Protein AF-A0A2V8MEW4-F1 (afdb_monomer)

Secondary structure (DSSP, 8-state):
-HHHHH-GGG-EEEE--SS-TT-SEEEE--S-EEEEEEEEEGGGSSS------EEEEEEEEEEEE-TTS-EEEEEEEEEEEEE-SS--EEEEEEEEE--TTS---EEEE-S-BTTB-EEPPTTSEEEEEEEEEEETTSTTHHHHHHHHH-GGGEEEEEEESS-TT-SEEEE----EEEEEEEEEGGGSSSPP-S---EEEEEEEEEEEE-TT--EEEEEEEEEEEEE-SS-EEEEEEEEESS--TT----EEEE-S-BTTB-EEESSSEEEEEEEEEEETT-HHHHHHHHHHHH-GGG-EEEEEESS-TT-SB-

Structure (mmCIF, N/CA/C/O backbone):
data_AF-A0A2V8MEW4-F1
#
_entry.id   AF-A0A2V8MEW4-F1
#
loop_
_atom_site.group_PDB
_atom_site.id
_atom_site.type_symbol
_atom_site.label_atom_id
_atom_site.label_alt_id
_atom_site.label_comp_id
_atom_site.label_asym_id
_atom_site.label_entity_id
_atom_site.label_seq_id
_atom_site.pdbx_PDB_ins_code
_atom_site.Cartn_x
_atom_site.Cartn_y
_atom_site.Cartn_z
_atom_site.occupancy
_atom_site.B_iso_or_equiv
_atom_site.auth_seq_id
_atom_site.auth_comp_id
_atom_site.auth_asym_id
_atom_site.auth_atom_id
_atom_site.pdbx_PDB_model_num
ATOM 1 N N . LEU A 1 1 ? -17.010 19.645 3.519 1.00 52.31 1 LEU A N 1
ATOM 2 C CA . LEU A 1 1 ? -15.866 18.703 3.449 1.00 52.31 1 LEU A CA 1
ATOM 3 C C . LEU A 1 1 ? -16.249 17.260 3.791 1.00 52.31 1 LEU A C 1
ATOM 5 O O . LEU A 1 1 ? -15.752 16.390 3.099 1.00 52.31 1 LEU A O 1
ATOM 9 N N . ASN A 1 2 ? -17.160 16.975 4.739 1.00 49.56 2 ASN A N 1
ATOM 10 C CA . ASN A 1 2 ? -17.592 15.588 5.030 1.00 49.56 2 ASN A CA 1
ATOM 11 C C . ASN A 1 2 ? -18.022 14.787 3.789 1.00 49.56 2 ASN A C 1
ATOM 13 O O . ASN A 1 2 ? -17.543 13.676 3.601 1.00 49.56 2 ASN A O 1
ATOM 17 N N . GLY A 1 3 ? -18.828 15.385 2.901 1.00 59.47 3 GLY A N 1
ATOM 18 C CA . GLY A 1 3 ? -19.263 14.731 1.662 1.00 59.47 3 GLY A CA 1
ATOM 19 C C . GLY A 1 3 ? -18.111 14.254 0.768 1.00 59.47 3 GLY A C 1
ATOM 20 O O . GLY A 1 3 ? -18.203 13.179 0.185 1.00 59.47 3 GLY A O 1
ATOM 21 N N . LEU A 1 4 ? -17.006 15.010 0.709 1.00 59.97 4 LEU A N 1
ATOM 22 C CA . LEU A 1 4 ? -15.853 14.699 -0.141 1.00 59.97 4 LEU A CA 1
ATOM 23 C C . LEU A 1 4 ? -15.161 13.402 0.292 1.00 59.97 4 LEU A C 1
ATOM 25 O O . LEU A 1 4 ? -14.737 12.613 -0.544 1.00 59.97 4 LEU A O 1
ATOM 29 N N . PHE A 1 5 ? -15.059 13.165 1.597 1.00 54.62 5 PHE A N 1
ATOM 30 C CA . PHE A 1 5 ? -14.414 11.964 2.124 1.00 54.62 5 PHE A CA 1
ATOM 31 C C . PHE A 1 5 ? -15.367 10.755 2.145 1.00 54.62 5 PHE A C 1
ATOM 33 O O . PHE A 1 5 ? -14.936 9.611 1.972 1.00 54.62 5 PHE A O 1
ATOM 40 N N . THR A 1 6 ? -16.676 10.984 2.289 1.00 56.94 6 THR A N 1
ATOM 41 C CA . THR A 1 6 ? -17.681 9.909 2.281 1.00 56.94 6 THR A CA 1
ATOM 42 C C . THR A 1 6 ? -18.010 9.419 0.873 1.00 56.94 6 THR A C 1
ATOM 44 O O . THR A 1 6 ? -18.082 8.209 0.662 1.00 56.94 6 THR A O 1
ATOM 47 N N . ASP A 1 7 ? -18.141 10.323 -0.097 1.00 67.56 7 ASP A N 1
ATOM 48 C CA . ASP A 1 7 ? -18.375 10.007 -1.507 1.00 67.56 7 ASP A CA 1
ATOM 49 C C . ASP A 1 7 ? -17.749 11.090 -2.411 1.00 67.56 7 ASP A C 1
ATOM 51 O O . ASP A 1 7 ? -18.425 12.036 -2.825 1.00 67.56 7 ASP A O 1
ATOM 55 N N . PRO A 1 8 ? -16.446 10.978 -2.738 1.00 67.81 8 PRO A N 1
ATOM 56 C CA . PRO A 1 8 ? -15.774 11.941 -3.601 1.00 67.81 8 PRO A CA 1
ATOM 57 C C . PRO A 1 8 ? -16.345 11.936 -5.019 1.00 67.81 8 PRO A C 1
ATOM 59 O O . PRO A 1 8 ? -16.146 12.907 -5.738 1.00 67.81 8 PRO A O 1
ATOM 62 N N . THR A 1 9 ? -17.102 10.905 -5.416 1.00 68.81 9 THR A N 1
ATOM 63 C CA . THR A 1 9 ? -17.711 10.842 -6.749 1.00 68.81 9 THR A CA 1
ATOM 64 C C . THR A 1 9 ? -18.868 11.823 -6.926 1.00 68.81 9 THR A C 1
ATOM 66 O O . THR A 1 9 ? -19.369 11.955 -8.032 1.00 68.81 9 THR A O 1
ATOM 69 N N . GLN A 1 10 ? -19.272 12.552 -5.883 1.00 76.69 10 GLN A N 1
ATOM 70 C CA . GLN A 1 10 ? -20.190 13.697 -5.980 1.00 76.69 10 GLN A CA 1
ATOM 71 C C . GLN A 1 10 ? -19.457 15.015 -6.292 1.00 76.69 10 GLN A C 1
ATOM 73 O O . GLN A 1 10 ? -20.088 16.056 -6.468 1.00 76.69 10 GLN A O 1
ATOM 78 N N . PHE A 1 11 ? -18.122 14.997 -6.316 1.00 79.06 11 PHE A N 1
ATOM 79 C CA . PHE A 1 11 ? -17.280 16.182 -6.415 1.00 79.06 11 PHE A CA 1
ATOM 80 C C . PHE A 1 11 ? -16.386 16.107 -7.653 1.00 79.06 11 PHE A C 1
ATOM 82 O O . PHE A 1 11 ? -15.901 15.044 -8.045 1.00 79.06 11 PHE A O 1
ATOM 89 N N . TYR A 1 12 ? -16.115 17.273 -8.232 1.00 74.00 12 TYR A N 1
ATOM 90 C CA . TYR A 1 12 ? -15.200 17.435 -9.353 1.00 74.00 12 TYR A CA 1
ATOM 91 C C . TYR A 1 12 ? -14.287 18.633 -9.124 1.00 74.00 12 TYR A C 1
ATOM 93 O O . TYR A 1 12 ? -14.635 19.580 -8.416 1.00 74.00 12 TYR A O 1
ATOM 101 N N . ILE A 1 13 ? -13.111 18.588 -9.739 1.00 77.38 13 ILE A N 1
ATOM 102 C CA . ILE A 1 13 ? -12.256 19.757 -9.921 1.00 77.38 13 ILE A CA 1
ATOM 103 C C . ILE A 1 13 ? -12.511 20.279 -11.328 1.00 77.38 13 ILE A C 1
ATOM 105 O O . ILE A 1 13 ? -12.577 19.498 -12.276 1.00 77.38 13 ILE A O 1
ATOM 109 N N . ASN A 1 14 ? -12.637 21.595 -11.461 1.00 78.31 14 ASN A N 1
ATOM 110 C CA . ASN A 1 14 ? -12.719 22.267 -12.748 1.00 78.31 14 ASN A CA 1
ATOM 111 C C . ASN A 1 14 ? -11.650 23.356 -12.812 1.00 78.31 14 ASN A C 1
ATOM 113 O O . ASN A 1 14 ? -11.484 24.130 -11.868 1.00 78.31 14 ASN A O 1
ATOM 117 N N . MET A 1 15 ? -10.911 23.401 -13.913 1.00 68.50 15 MET A N 1
ATOM 118 C CA . MET A 1 15 ? -9.903 24.418 -14.172 1.00 68.50 15 MET A CA 1
ATOM 119 C C . MET A 1 15 ? -10.453 25.432 -15.169 1.00 68.50 15 MET A C 1
ATOM 121 O O . MET A 1 15 ? -10.844 25.094 -16.290 1.00 68.50 15 MET A O 1
ATOM 125 N N . HIS A 1 16 ? -10.443 26.693 -14.748 1.00 78.31 16 HIS A N 1
ATOM 126 C CA . HIS A 1 16 ? -10.942 27.824 -15.514 1.00 78.31 16 HIS A CA 1
ATOM 127 C C . HIS A 1 16 ? -9.779 28.632 -16.080 1.00 78.31 16 HIS A C 1
ATOM 129 O O . HIS A 1 16 ? -8.730 28.771 -15.450 1.00 78.31 16 HIS A O 1
ATOM 135 N N . THR A 1 17 ? -9.987 29.199 -17.262 1.00 80.56 17 THR A N 1
ATOM 136 C CA . THR A 1 17 ? -9.090 30.205 -17.834 1.00 80.56 17 THR A CA 1
ATOM 137 C C . THR A 1 17 ? -9.893 31.468 -18.122 1.00 80.56 17 THR A C 1
ATOM 139 O O . THR A 1 17 ? -11.123 31.431 -18.175 1.00 80.56 17 THR A O 1
ATOM 142 N N . THR A 1 18 ? -9.219 32.592 -18.354 1.00 83.75 18 THR A N 1
ATOM 143 C CA . THR A 1 18 ? -9.882 33.828 -18.804 1.00 83.75 18 THR A CA 1
ATOM 144 C C . THR A 1 18 ? -10.593 33.654 -20.150 1.00 83.75 18 THR A C 1
ATOM 146 O O . THR A 1 18 ? -11.554 34.362 -20.430 1.00 83.75 18 THR A O 1
ATOM 149 N N . VAL A 1 19 ? -10.149 32.686 -20.958 1.00 84.06 19 VAL A N 1
ATOM 150 C CA . VAL A 1 19 ? -10.714 32.337 -22.270 1.00 84.06 19 VAL A CA 1
ATOM 151 C C . VAL A 1 19 ? -11.821 31.279 -22.179 1.00 84.06 19 VAL A C 1
ATOM 153 O O . VAL A 1 19 ? -12.675 31.211 -23.057 1.00 84.06 19 VAL A O 1
ATOM 156 N N . THR A 1 20 ? -11.853 30.477 -21.111 1.00 65.94 20 THR A N 1
ATOM 157 C CA . THR A 1 20 ? -12.900 29.479 -20.825 1.00 65.94 20 THR A CA 1
ATOM 158 C C . THR A 1 20 ? -13.425 29.662 -19.393 1.00 65.94 20 THR A C 1
ATOM 160 O O . THR A 1 20 ? -13.119 28.861 -18.503 1.00 65.94 20 THR A O 1
ATOM 163 N N . PRO A 1 21 ? -14.233 30.710 -19.129 1.00 77.38 21 PRO A N 1
ATOM 164 C CA . PRO A 1 21 ? -14.709 31.018 -17.779 1.00 77.38 21 PRO A CA 1
ATOM 165 C C . PRO A 1 21 ? -15.653 29.961 -17.200 1.00 77.38 21 PRO A C 1
ATOM 167 O O . PRO A 1 21 ? -15.810 29.897 -15.989 1.00 77.38 21 PRO A O 1
ATOM 170 N N . GLY A 1 22 ? -16.256 29.111 -18.039 1.00 72.31 22 GLY A N 1
ATOM 171 C CA . GLY A 1 22 ? -17.043 27.944 -17.612 1.00 72.31 22 GLY A CA 1
ATOM 172 C C . GLY A 1 22 ? -16.205 26.715 -17.229 1.00 72.31 22 GLY A C 1
ATOM 173 O O . GLY A 1 22 ? -16.753 25.736 -16.728 1.00 72.31 22 GLY A O 1
ATOM 174 N N . GLY A 1 23 ? -14.886 26.777 -17.421 1.00 67.75 23 GLY A N 1
ATOM 175 C CA . GLY A 1 23 ? -13.966 25.667 -17.200 1.00 67.75 23 GLY A CA 1
ATOM 176 C C . GLY A 1 23 ? -13.699 24.900 -18.489 1.00 67.75 23 GLY A C 1
ATOM 177 O O . GLY A 1 23 ? -14.621 24.566 -19.228 1.00 67.75 23 GLY A O 1
ATOM 178 N N . GLY A 1 24 ? -12.420 24.685 -18.791 1.00 51.59 24 GLY A N 1
ATOM 179 C CA . GLY A 1 24 ? -11.982 23.964 -19.992 1.00 51.59 24 GLY A CA 1
ATOM 180 C C . GLY A 1 24 ? -11.501 22.542 -19.706 1.00 51.59 24 GLY A C 1
ATOM 181 O O . GLY A 1 24 ? -11.400 21.736 -20.625 1.00 51.59 24 GLY A O 1
ATOM 182 N N . ILE A 1 25 ? -11.187 22.234 -18.443 1.00 64.19 25 ILE A N 1
ATOM 183 C CA . ILE A 1 25 ? -10.634 20.946 -18.011 1.00 64.19 25 ILE A CA 1
ATOM 184 C C . ILE A 1 25 ? -11.295 20.570 -16.684 1.00 64.19 25 ILE A C 1
ATOM 186 O O . ILE A 1 25 ? -11.053 21.220 -15.669 1.00 64.19 25 ILE A O 1
ATOM 190 N N . GLY A 1 26 ? -12.109 19.514 -16.696 1.00 52.84 26 GLY A N 1
ATOM 191 C CA . GLY A 1 26 ? -12.774 18.968 -15.513 1.00 52.84 26 GLY A CA 1
ATOM 192 C C . GLY A 1 26 ? -12.324 17.541 -15.205 1.00 52.84 26 GLY A C 1
ATOM 193 O O . GLY A 1 26 ? -11.994 16.782 -16.116 1.00 52.84 26 GLY A O 1
ATOM 194 N N . GLY A 1 27 ? -12.321 17.162 -13.927 1.00 58.66 27 GLY A N 1
ATOM 195 C CA . GLY A 1 27 ? -12.017 15.802 -13.482 1.00 58.66 27 GLY A CA 1
ATOM 196 C C . GLY A 1 27 ? -12.797 15.413 -12.231 1.00 58.66 27 GLY A C 1
ATOM 197 O O . GLY A 1 27 ? -12.827 16.166 -11.257 1.00 58.66 27 GLY A O 1
ATOM 198 N N . GLN A 1 28 ? -13.411 14.228 -12.253 1.00 70.69 28 GLN A N 1
ATOM 199 C CA . GLN A 1 28 ? -14.132 13.678 -11.105 1.00 70.69 28 GLN A CA 1
ATOM 200 C C . GLN A 1 28 ? -13.162 13.172 -10.041 1.00 70.69 28 GLN A C 1
ATOM 202 O O . GLN A 1 28 ? -12.158 12.530 -10.362 1.00 70.69 28 GLN A O 1
ATOM 207 N N . LEU A 1 29 ? -13.485 13.401 -8.771 1.00 64.44 29 LEU A N 1
ATOM 208 C CA . LEU A 1 29 ? -12.754 12.782 -7.672 1.00 64.44 29 LEU A CA 1
ATOM 209 C C . LEU A 1 29 ? -13.217 11.322 -7.506 1.00 64.44 29 LEU A C 1
ATOM 211 O O . LEU A 1 29 ? -14.387 10.994 -7.687 1.00 64.44 29 LEU A O 1
ATOM 215 N N . SER A 1 30 ? -12.287 10.412 -7.208 1.00 65.56 30 SER A N 1
ATOM 216 C CA . SER A 1 30 ? -12.550 8.966 -7.162 1.00 65.56 30 SER A CA 1
ATOM 217 C C . SER A 1 30 ? -11.843 8.302 -5.983 1.00 65.56 30 SER A C 1
ATOM 219 O O . SER A 1 30 ? -10.721 8.671 -5.643 1.00 65.56 30 SER A O 1
ATOM 221 N N . LYS A 1 31 ? -12.483 7.282 -5.390 1.00 63.66 31 LYS A N 1
ATOM 222 C CA . LYS A 1 31 ? -11.886 6.399 -4.367 1.00 63.66 31 LYS A CA 1
ATOM 223 C C . LYS A 1 31 ? -10.972 5.316 -4.948 1.00 63.66 31 LYS A C 1
ATOM 225 O O . LYS A 1 31 ? -10.397 4.540 -4.194 1.00 63.66 31 LYS A O 1
ATOM 230 N N . ASN A 1 32 ? -10.835 5.244 -6.269 1.00 79.00 32 ASN A N 1
ATOM 231 C CA . ASN A 1 32 ? -10.168 4.130 -6.934 1.00 79.00 32 ASN A CA 1
ATOM 232 C C . ASN A 1 32 ? -8.705 4.410 -7.301 1.00 79.00 32 ASN A C 1
ATOM 234 O O . ASN A 1 32 ? -8.186 3.782 -8.222 1.00 79.00 32 ASN A O 1
ATOM 238 N N . VAL A 1 33 ? -8.060 5.372 -6.639 1.00 82.06 33 VAL A N 1
ATOM 239 C CA . VAL A 1 33 ? -6.658 5.718 -6.887 1.00 82.06 33 VAL A CA 1
ATOM 240 C C . VAL A 1 33 ? -5.804 5.245 -5.719 1.00 82.06 33 VAL A C 1
ATOM 242 O O . VAL A 1 33 ? -6.007 5.662 -4.581 1.00 82.06 33 VAL A O 1
ATOM 245 N N . TYR A 1 34 ? -4.832 4.395 -6.022 1.00 84.81 34 TYR A N 1
ATOM 246 C CA . TYR A 1 34 ? -3.815 3.904 -5.102 1.00 84.81 34 TYR A CA 1
ATOM 247 C C . TYR A 1 34 ? -2.499 4.592 -5.433 1.00 84.81 34 TYR A C 1
ATOM 249 O O . TYR A 1 34 ? -2.157 4.748 -6.605 1.00 84.81 34 TYR A O 1
ATOM 257 N N . VAL A 1 35 ? -1.780 5.035 -4.408 1.00 84.50 35 VAL A N 1
ATOM 258 C CA . VAL A 1 35 ? -0.546 5.804 -4.570 1.00 84.50 35 VAL A CA 1
ATOM 259 C C . VAL A 1 35 ? 0.585 5.058 -3.886 1.00 84.50 35 VAL A C 1
ATOM 261 O O . VAL A 1 35 ? 0.490 4.744 -2.701 1.00 84.50 35 VAL A O 1
ATOM 264 N N . PHE A 1 36 ? 1.648 4.800 -4.640 1.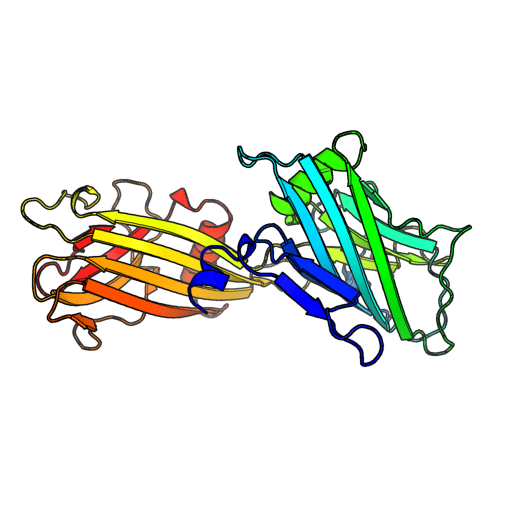00 86.19 36 PHE A N 1
ATOM 265 C CA . PHE A 1 36 ? 2.878 4.195 -4.150 1.00 86.19 36 PHE A CA 1
ATOM 266 C C . PHE A 1 36 ? 4.004 5.212 -4.293 1.00 86.19 36 PHE A C 1
ATOM 268 O O . PHE A 1 36 ? 4.361 5.587 -5.414 1.00 86.19 36 PHE A O 1
ATOM 275 N N . PHE A 1 37 ? 4.542 5.664 -3.164 1.00 80.94 37 PHE A N 1
ATOM 276 C CA . PHE A 1 37 ? 5.747 6.480 -3.126 1.00 80.94 37 PHE A CA 1
ATOM 277 C C . PHE A 1 37 ? 6.935 5.568 -2.858 1.00 80.94 37 PHE A C 1
ATOM 279 O O . PHE A 1 37 ? 6.929 4.836 -1.878 1.00 80.94 37 PHE A O 1
ATOM 286 N N . ASN A 1 38 ? 7.943 5.602 -3.724 1.00 78.44 38 ASN A N 1
ATOM 287 C CA . ASN A 1 38 ? 9.098 4.727 -3.593 1.00 78.44 38 ASN A CA 1
ATOM 288 C C . ASN A 1 38 ? 10.379 5.498 -3.907 1.00 78.44 38 ASN A C 1
ATOM 290 O O . ASN A 1 38 ? 10.448 6.225 -4.902 1.00 78.44 38 ASN A O 1
ATOM 294 N N . GLN A 1 39 ? 11.406 5.305 -3.086 1.00 84.94 39 GLN A N 1
ATOM 295 C CA . GLN A 1 39 ? 12.757 5.745 -3.401 1.00 84.94 39 GLN A CA 1
ATOM 296 C C . GLN A 1 39 ? 13.465 4.615 -4.152 1.00 84.94 39 GLN A C 1
ATOM 298 O O . GLN A 1 39 ? 13.814 3.611 -3.554 1.00 84.94 39 GLN A O 1
ATOM 303 N N . MET A 1 40 ? 13.667 4.777 -5.456 1.00 91.06 40 MET A N 1
ATOM 304 C CA . MET A 1 40 ? 14.366 3.810 -6.299 1.00 91.06 40 MET A CA 1
ATOM 305 C C . MET A 1 40 ? 15.871 3.945 -6.133 1.00 91.06 40 MET A C 1
ATOM 307 O O . MET A 1 40 ? 16.420 5.045 -6.275 1.00 91.06 40 MET A O 1
ATOM 311 N N . THR A 1 41 ? 16.543 2.823 -5.888 1.00 90.31 41 THR A N 1
ATOM 312 C CA . THR A 1 41 ? 17.996 2.789 -5.708 1.00 90.31 41 THR A CA 1
ATOM 313 C C . THR A 1 41 ? 18.646 1.641 -6.472 1.00 90.31 41 THR A C 1
ATOM 315 O O . THR A 1 41 ? 18.026 0.633 -6.802 1.00 90.31 41 THR A O 1
ATOM 318 N N . GLN A 1 42 ? 19.942 1.793 -6.735 1.00 92.94 42 GLN A N 1
ATOM 319 C CA . GLN A 1 42 ? 20.790 0.752 -7.324 1.00 92.94 42 GLN A CA 1
ATOM 320 C C . GLN A 1 42 ? 20.874 -0.507 -6.449 1.00 92.94 42 GLN A C 1
ATOM 322 O O . GLN A 1 42 ? 21.054 -1.609 -6.953 1.00 92.94 42 GLN A O 1
ATOM 327 N N . ALA A 1 43 ? 20.793 -0.326 -5.124 1.00 88.06 43 ALA A N 1
ATOM 328 C CA . ALA A 1 43 ? 21.037 -1.378 -4.145 1.00 88.06 43 ALA A CA 1
ATOM 329 C C . ALA A 1 43 ? 19.890 -2.382 -4.126 1.00 88.06 43 ALA A C 1
ATOM 331 O O . ALA A 1 43 ? 20.079 -3.534 -3.747 1.00 88.06 43 ALA A O 1
ATOM 332 N N . GLU A 1 44 ? 18.711 -1.931 -4.547 1.00 89.00 44 GLU A N 1
ATOM 333 C CA . GLU A 1 44 ? 17.554 -2.787 -4.671 1.00 89.00 44 GLU A CA 1
ATOM 334 C C . GLU A 1 44 ? 17.628 -3.674 -5.911 1.00 89.00 44 GLU A C 1
ATOM 336 O O . GLU A 1 44 ? 16.983 -4.715 -5.873 1.00 89.00 44 GLU A O 1
ATOM 341 N N . GLU A 1 45 ? 18.398 -3.342 -6.963 1.00 94.25 45 GLU A N 1
ATOM 342 C CA . GLU A 1 45 ? 18.593 -4.205 -8.145 1.00 94.25 45 GLU A CA 1
ATOM 343 C C . GLU A 1 45 ? 19.135 -5.592 -7.777 1.00 94.25 45 GLU A C 1
ATOM 345 O O . GLU A 1 45 ? 19.784 -5.782 -6.748 1.00 94.25 45 GLU A O 1
ATOM 350 N N . ASN A 1 46 ? 18.881 -6.586 -8.633 1.00 91.38 46 ASN A N 1
ATOM 351 C CA . ASN A 1 46 ? 19.441 -7.924 -8.452 1.00 91.38 46 ASN A CA 1
ATOM 352 C C . ASN A 1 46 ? 20.147 -8.424 -9.730 1.00 91.38 46 ASN A C 1
ATOM 354 O O . ASN A 1 46 ? 19.466 -8.868 -10.662 1.00 91.38 46 ASN A O 1
ATOM 358 N N . PRO A 1 47 ? 21.493 -8.412 -9.775 1.00 93.94 47 PRO A N 1
ATOM 359 C CA . PRO A 1 47 ? 22.403 -7.926 -8.728 1.00 93.94 47 PRO A CA 1
ATOM 360 C C . PRO A 1 47 ? 22.432 -6.384 -8.624 1.00 93.94 47 PRO A C 1
ATOM 362 O O . PRO A 1 47 ? 22.111 -5.716 -9.608 1.00 93.94 47 PRO A O 1
ATOM 365 N N . PRO A 1 48 ? 22.869 -5.811 -7.482 1.00 93.06 48 PRO A N 1
ATOM 366 C CA . PRO A 1 48 ? 23.089 -4.371 -7.350 1.00 93.06 48 PRO A CA 1
ATOM 367 C C . PRO A 1 48 ? 24.056 -3.830 -8.405 1.00 93.06 48 PRO A C 1
ATOM 369 O O . PRO A 1 48 ? 25.088 -4.443 -8.690 1.00 93.06 48 PRO A O 1
ATOM 372 N N . THR A 1 49 ? 23.746 -2.667 -8.976 1.00 93.56 49 THR A N 1
ATOM 373 C CA . THR A 1 49 ? 24.496 -2.112 -10.119 1.00 93.56 49 THR A CA 1
ATOM 374 C C . THR A 1 49 ? 25.705 -1.266 -9.713 1.00 93.56 49 THR A C 1
ATOM 376 O O . THR A 1 49 ? 26.581 -1.006 -10.536 1.00 93.56 49 THR A O 1
ATOM 379 N N . GLY A 1 50 ? 25.779 -0.836 -8.452 1.00 90.38 50 GLY A N 1
ATOM 380 C CA . GLY A 1 50 ? 26.879 -0.054 -7.879 1.00 90.38 50 GLY A CA 1
ATOM 381 C C . GLY A 1 50 ? 26.912 1.423 -8.288 1.00 90.38 50 GLY A C 1
ATOM 382 O O . GLY A 1 50 ? 27.809 2.150 -7.865 1.00 90.38 50 GLY A O 1
ATOM 383 N N . VAL A 1 51 ? 25.958 1.892 -9.097 1.00 89.81 51 VAL A N 1
ATOM 384 C CA . VAL A 1 51 ? 25.906 3.294 -9.544 1.00 89.81 51 VAL A CA 1
ATOM 385 C C . VAL A 1 51 ? 25.357 4.205 -8.449 1.00 89.81 51 VAL A C 1
ATOM 387 O O . VAL A 1 51 ? 24.469 3.815 -7.713 1.00 89.81 51 VAL A O 1
ATOM 390 N N . SER A 1 52 ? 25.771 5.465 -8.361 1.00 82.94 52 SER A N 1
ATOM 391 C CA . SER A 1 52 ? 25.220 6.421 -7.377 1.00 82.94 52 SER A CA 1
ATOM 392 C C . SER A 1 52 ? 23.804 6.937 -7.707 1.00 82.94 52 SER A C 1
ATOM 394 O O . SER A 1 52 ? 23.350 7.929 -7.137 1.00 82.94 52 SER A O 1
ATOM 396 N N . GLY A 1 53 ? 23.104 6.280 -8.637 1.00 87.00 53 GLY A N 1
ATOM 397 C CA . GLY A 1 53 ? 21.784 6.673 -9.111 1.00 87.00 53 GLY A CA 1
ATOM 398 C C . GLY A 1 53 ? 20.686 6.460 -8.070 1.00 87.00 53 GLY A C 1
ATOM 399 O O . GLY A 1 53 ? 20.624 5.420 -7.412 1.00 87.00 53 GLY A O 1
ATOM 400 N N . THR A 1 54 ? 19.795 7.442 -7.952 1.00 89.56 54 THR A N 1
ATOM 401 C CA . THR A 1 54 ? 18.591 7.389 -7.114 1.00 89.56 54 THR A CA 1
ATOM 402 C C . THR A 1 54 ? 17.431 8.094 -7.804 1.00 89.56 54 THR A C 1
ATOM 404 O O . THR A 1 54 ? 17.633 8.983 -8.638 1.00 89.56 54 THR A O 1
ATOM 407 N N . ALA A 1 55 ? 16.200 7.732 -7.455 1.00 88.94 55 ALA A N 1
ATOM 408 C CA . ALA A 1 55 ? 15.028 8.466 -7.911 1.00 88.94 55 ALA A CA 1
ATOM 409 C C . ALA A 1 55 ? 13.871 8.391 -6.917 1.00 88.94 55 ALA A C 1
ATOM 411 O O . ALA A 1 55 ? 13.673 7.378 -6.261 1.00 88.94 55 ALA A O 1
ATOM 412 N N . ASN A 1 56 ? 13.064 9.445 -6.855 1.00 81.38 56 ASN A N 1
ATOM 413 C CA . ASN A 1 56 ? 11.765 9.405 -6.193 1.00 81.38 56 ASN A CA 1
ATOM 414 C C . ASN A 1 56 ? 10.705 9.083 -7.245 1.00 81.38 56 ASN A C 1
ATOM 416 O O . ASN A 1 56 ? 10.542 9.835 -8.211 1.00 81.38 56 ASN A O 1
ATOM 420 N N . SER A 1 57 ? 9.997 7.975 -7.055 1.00 86.12 57 SER A N 1
ATOM 421 C CA . SER A 1 57 ? 8.928 7.508 -7.930 1.00 86.12 57 SER A CA 1
ATOM 422 C C . SER A 1 57 ? 7.587 7.586 -7.220 1.00 86.12 57 SER A C 1
ATOM 424 O O . SER A 1 57 ? 7.409 7.022 -6.142 1.00 86.12 57 SER A O 1
ATOM 426 N N . MET A 1 58 ? 6.632 8.260 -7.850 1.00 84.44 58 MET A N 1
ATOM 427 C CA . MET A 1 58 ? 5.230 8.228 -7.470 1.00 84.44 58 MET A CA 1
ATOM 428 C C . MET A 1 58 ? 4.457 7.452 -8.534 1.00 84.44 58 MET A C 1
ATOM 430 O O . MET A 1 58 ? 4.311 7.907 -9.671 1.00 84.44 58 MET A O 1
ATOM 434 N N . THR A 1 59 ? 3.970 6.272 -8.163 1.00 91.50 59 THR A N 1
ATOM 435 C CA . THR A 1 59 ? 3.148 5.427 -9.033 1.00 91.50 59 THR A CA 1
ATOM 436 C C . THR A 1 59 ? 1.693 5.536 -8.601 1.00 91.50 59 THR A C 1
ATOM 438 O O . THR A 1 59 ? 1.348 5.169 -7.479 1.00 91.50 59 THR A O 1
ATOM 441 N N . TYR A 1 60 ? 0.839 6.042 -9.488 1.00 90.31 60 TYR A N 1
ATOM 442 C CA . TYR A 1 60 ? -0.603 6.119 -9.266 1.00 90.31 60 TYR A CA 1
ATOM 443 C C . TYR A 1 60 ? -1.283 4.996 -10.032 1.00 90.31 60 TYR A C 1
ATOM 445 O O . TYR A 1 60 ? -1.164 4.927 -11.252 1.00 90.31 60 TYR A O 1
ATOM 453 N N . VAL A 1 61 ? -2.032 4.152 -9.338 1.00 92.94 61 VAL A N 1
ATOM 454 C CA . VAL A 1 61 ? -2.848 3.101 -9.943 1.00 92.94 61 VAL A CA 1
ATOM 455 C C . VAL A 1 61 ? -4.308 3.492 -9.787 1.00 92.94 61 VAL A C 1
ATOM 457 O O . VAL A 1 61 ? -4.847 3.474 -8.684 1.00 92.94 61 VAL A O 1
ATOM 460 N N . LYS A 1 62 ? -4.949 3.873 -10.889 1.00 91.31 62 LYS A N 1
ATOM 461 C CA . LYS A 1 62 ? -6.392 4.107 -10.962 1.00 91.31 62 LYS A CA 1
ATOM 462 C C . LYS A 1 62 ? -7.064 2.840 -11.464 1.00 91.31 62 LYS A C 1
ATOM 464 O O . LYS A 1 62 ? -6.692 2.356 -12.527 1.00 91.31 62 LYS A O 1
ATOM 469 N N . VAL A 1 63 ? -8.084 2.357 -10.760 1.00 92.38 63 VAL A N 1
ATOM 470 C CA . VAL A 1 63 ? -8.969 1.296 -11.263 1.00 92.38 63 VAL A CA 1
ATOM 471 C C . VAL A 1 63 ? -10.351 1.845 -11.597 1.00 92.38 63 VAL A C 1
ATOM 473 O O . VAL A 1 63 ? -10.935 2.642 -10.866 1.00 92.38 63 VAL A O 1
ATOM 476 N N . ASP A 1 64 ? -10.893 1.413 -12.718 1.00 89.44 64 ASP A N 1
AT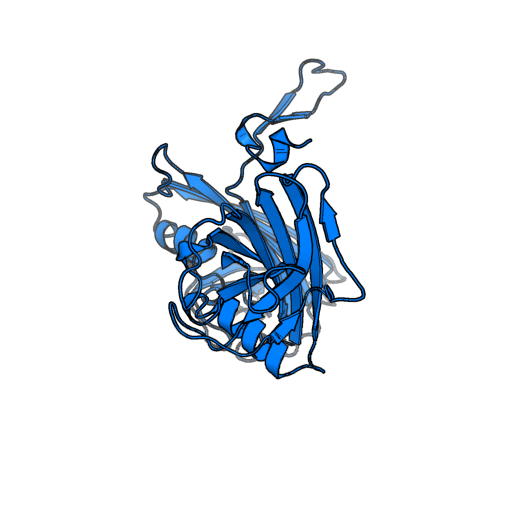OM 477 C CA . ASP A 1 64 ? -12.280 1.650 -13.085 1.00 89.44 64 ASP A CA 1
ATOM 478 C C . ASP A 1 64 ? -13.107 0.472 -12.590 1.00 89.44 64 ASP A C 1
ATOM 480 O O . ASP A 1 64 ? -12.665 -0.677 -12.672 1.00 89.44 64 ASP A O 1
ATOM 484 N N . ARG A 1 65 ? -14.272 0.764 -12.006 1.00 85.62 65 ARG A N 1
ATOM 485 C CA . ARG A 1 65 ? -15.166 -0.249 -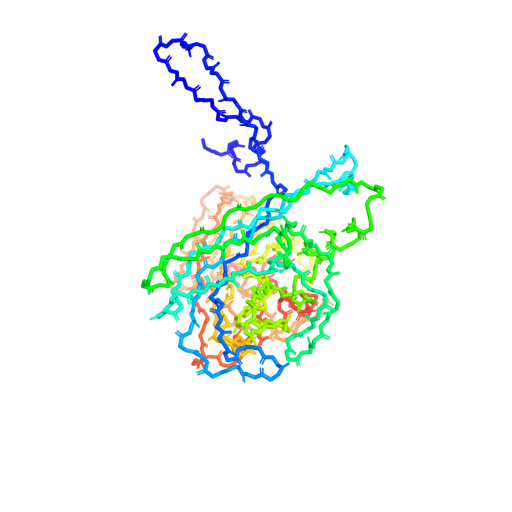11.450 1.00 85.62 65 ARG A CA 1
ATOM 486 C C . ARG A 1 65 ? -16.567 -0.106 -12.019 1.00 85.62 65 ARG A C 1
ATOM 488 O O . ARG A 1 65 ? -17.026 1.015 -12.237 1.00 85.62 65 ARG A O 1
ATOM 495 N N . ASP A 1 66 ? -17.239 -1.233 -12.221 1.00 82.62 66 ASP A N 1
ATOM 496 C CA . ASP A 1 66 ? -18.662 -1.249 -12.552 1.00 82.62 66 ASP A CA 1
ATOM 497 C C . ASP A 1 66 ? -19.543 -0.954 -11.323 1.00 82.62 66 ASP A C 1
ATOM 499 O O . ASP A 1 66 ? -19.069 -0.812 -10.193 1.00 82.62 66 ASP A O 1
ATOM 503 N N . SER A 1 67 ? -20.859 -0.886 -11.545 1.00 77.62 67 SER A N 1
ATOM 504 C CA . SER A 1 67 ? -21.856 -0.640 -10.490 1.00 77.62 67 SER A CA 1
ATOM 505 C C . SER A 1 67 ? -21.896 -1.696 -9.376 1.00 77.62 67 SER A C 1
ATOM 507 O O . SER A 1 67 ? -22.440 -1.434 -8.306 1.00 77.62 67 SER A O 1
ATOM 509 N N . THR A 1 68 ? -21.312 -2.874 -9.605 1.00 77.44 68 THR A N 1
ATOM 510 C CA . THR A 1 68 ? -21.211 -3.962 -8.622 1.00 77.44 68 THR A CA 1
ATOM 511 C C . THR A 1 68 ? -19.866 -3.969 -7.891 1.00 77.44 68 THR A C 1
ATOM 513 O O . THR A 1 68 ? -19.659 -4.764 -6.977 1.00 77.44 68 THR A O 1
ATOM 516 N N . GLY A 1 69 ? -18.958 -3.057 -8.253 1.00 75.12 69 GLY A N 1
ATOM 517 C CA . GLY A 1 69 ? -17.641 -2.903 -7.648 1.00 75.12 69 GLY A CA 1
ATOM 518 C C . GLY A 1 69 ? -16.539 -3.736 -8.306 1.00 75.12 69 GLY A C 1
ATOM 519 O O . GLY A 1 69 ? -15.398 -3.678 -7.837 1.00 75.12 69 GLY A O 1
ATOM 520 N N . ASN A 1 70 ? -16.814 -4.470 -9.388 1.00 82.44 70 ASN A N 1
ATOM 521 C CA . ASN A 1 70 ? -15.782 -5.235 -10.093 1.00 82.44 70 ASN A CA 1
ATOM 522 C C . ASN A 1 70 ? -14.862 -4.302 -10.872 1.00 82.44 70 ASN A C 1
ATOM 524 O O . ASN A 1 70 ? -15.333 -3.344 -11.475 1.00 82.44 70 ASN A O 1
ATOM 528 N N . VAL A 1 71 ? -13.557 -4.590 -10.885 1.00 86.94 71 VAL A N 1
ATOM 529 C CA . VAL A 1 71 ? -12.600 -3.855 -11.725 1.00 86.94 71 VAL A CA 1
ATOM 530 C C . VAL A 1 71 ? -12.890 -4.159 -13.197 1.00 86.94 71 VAL A C 1
ATOM 532 O O . VAL A 1 71 ? -13.020 -5.325 -13.558 1.00 86.94 71 VAL A O 1
ATOM 535 N N . THR A 1 72 ? -12.967 -3.127 -14.036 1.00 92.88 72 THR A N 1
ATOM 536 C CA . THR A 1 72 ? -13.240 -3.224 -15.485 1.00 92.88 72 THR A CA 1
ATOM 537 C C . THR A 1 72 ? -12.137 -2.626 -16.358 1.00 92.88 72 THR A C 1
ATOM 539 O O . THR A 1 72 ? -12.150 -2.792 -17.574 1.00 92.88 72 THR A O 1
ATOM 542 N N . GLY A 1 73 ? -11.186 -1.918 -15.757 1.00 94.81 73 GLY A N 1
ATOM 543 C CA . GLY A 1 73 ? -10.054 -1.299 -16.439 1.00 94.81 73 GLY A CA 1
ATOM 544 C C . GLY A 1 73 ? -9.323 -0.358 -15.496 1.00 94.81 73 GLY A C 1
ATOM 545 O O . GLY A 1 73 ? -9.514 -0.418 -14.279 1.00 94.81 73 GLY A O 1
ATOM 546 N N . GLY A 1 74 ? -8.503 0.525 -16.046 1.00 95.19 74 GLY A N 1
ATOM 547 C CA . GLY A 1 74 ? -7.854 1.575 -15.283 1.00 95.19 74 GLY A CA 1
ATOM 548 C C . GLY A 1 74 ? -6.677 2.214 -16.000 1.00 95.19 74 GLY A C 1
ATOM 549 O O . GLY A 1 74 ? -6.530 2.141 -17.221 1.00 95.19 74 GLY A O 1
ATOM 550 N N . ALA A 1 75 ? -5.820 2.861 -15.220 1.00 96.06 75 ALA A N 1
ATOM 551 C CA . ALA A 1 75 ? -4.578 3.431 -15.711 1.00 96.06 75 ALA A CA 1
ATOM 552 C C . ALA A 1 75 ? -3.498 3.414 -14.629 1.00 96.06 75 ALA A C 1
ATOM 554 O O . ALA A 1 75 ? -3.787 3.612 -13.448 1.00 96.06 75 ALA A O 1
ATOM 555 N N . VAL A 1 76 ? -2.247 3.240 -15.049 1.00 97.06 76 VAL A N 1
ATOM 556 C CA . VAL A 1 76 ? -1.074 3.388 -14.187 1.00 97.06 76 VAL A CA 1
ATOM 557 C C . VAL A 1 76 ? -0.255 4.583 -14.651 1.00 97.06 76 VAL A C 1
ATOM 559 O O . VAL A 1 76 ? 0.254 4.602 -15.773 1.00 97.06 76 VAL A O 1
ATOM 562 N N . SER A 1 77 ? -0.125 5.583 -13.785 1.00 95.44 77 SER A N 1
ATOM 563 C CA 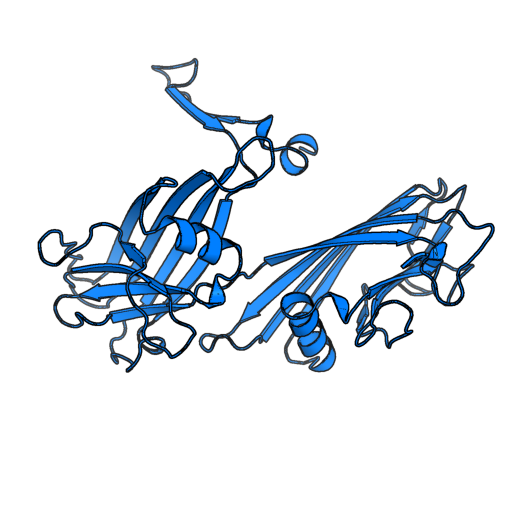. SER A 1 77 ? 0.718 6.753 -14.012 1.00 95.44 77 SER A CA 1
ATOM 564 C C . SER A 1 77 ? 2.036 6.594 -13.276 1.00 95.44 77 SER A C 1
ATOM 566 O O . SER A 1 77 ? 2.063 6.354 -12.072 1.00 95.44 77 SER A O 1
ATOM 568 N N . PHE A 1 78 ? 3.123 6.797 -14.001 1.00 96.19 78 PHE A N 1
ATOM 569 C CA . PHE A 1 78 ? 4.485 6.773 -13.509 1.00 96.19 78 PHE A CA 1
ATOM 570 C C . PHE A 1 78 ? 5.010 8.205 -13.474 1.00 96.19 78 PHE A C 1
ATOM 572 O O . PHE A 1 78 ? 5.033 8.871 -14.512 1.00 96.19 78 PHE A O 1
ATOM 579 N N . ASN A 1 79 ? 5.438 8.674 -12.307 1.00 91.69 79 ASN A N 1
ATOM 580 C CA . ASN A 1 79 ? 6.079 9.973 -12.134 1.00 91.69 79 ASN A CA 1
ATOM 581 C C . ASN A 1 79 ? 7.426 9.765 -11.449 1.00 91.69 79 ASN A C 1
ATOM 583 O O . ASN A 1 79 ? 7.476 9.395 -10.280 1.00 91.69 79 ASN A O 1
ATOM 587 N N . LEU A 1 80 ? 8.507 9.968 -12.191 1.00 91.94 80 LEU A N 1
ATOM 588 C CA . LEU A 1 80 ? 9.864 9.741 -11.715 1.00 91.94 80 LEU A CA 1
ATOM 589 C C . LEU A 1 80 ? 10.623 11.059 -11.673 1.00 91.94 80 LEU A C 1
ATOM 591 O O . LEU A 1 80 ? 10.678 11.745 -12.688 1.00 91.94 80 LEU A O 1
ATOM 595 N N . ASN A 1 81 ? 11.269 11.368 -10.552 1.00 90.38 81 ASN A N 1
ATOM 596 C CA . ASN A 1 81 ? 12.279 12.421 -10.448 1.00 90.38 81 ASN A CA 1
ATOM 597 C C . ASN A 1 81 ? 13.613 11.767 -10.096 1.00 90.38 81 ASN A C 1
ATOM 599 O O . ASN A 1 81 ? 13.717 11.141 -9.043 1.00 90.38 81 ASN A O 1
ATOM 603 N N . TYR A 1 82 ? 14.611 11.882 -10.968 1.00 92.75 82 TYR A N 1
ATOM 604 C CA . TYR A 1 82 ? 15.841 11.093 -10.880 1.00 92.75 82 TYR A CA 1
ATOM 605 C C . TYR A 1 82 ? 17.096 11.960 -10.725 1.00 92.75 82 TYR A C 1
ATOM 607 O O . TYR A 1 82 ? 17.165 13.097 -11.202 1.00 92.75 82 TYR A O 1
ATOM 615 N N . PHE A 1 83 ? 18.111 11.372 -10.094 1.00 91.88 83 PHE A N 1
ATOM 616 C CA . PHE A 1 83 ? 19.495 11.829 -10.056 1.00 91.88 83 PHE A CA 1
ATOM 617 C C . PHE A 1 83 ? 20.413 10.629 -10.325 1.00 91.88 83 PHE A C 1
ATOM 619 O O . PHE A 1 83 ? 20.499 9.715 -9.512 1.00 91.88 83 PHE A O 1
ATOM 626 N N . MET A 1 84 ? 21.110 10.636 -11.459 1.00 93.19 84 MET A N 1
ATOM 627 C CA . MET A 1 84 ? 22.011 9.564 -11.909 1.00 93.19 84 MET A CA 1
ATOM 628 C C . MET A 1 84 ? 23.496 9.943 -11.811 1.00 93.19 84 MET A C 1
ATOM 630 O O . MET A 1 84 ? 24.362 9.139 -12.147 1.00 93.19 84 MET A O 1
ATOM 634 N N . GLY A 1 85 ? 23.808 11.184 -11.419 1.00 91.12 85 GLY A N 1
ATOM 635 C CA . GLY A 1 85 ? 25.174 11.712 -11.297 1.00 91.12 85 GLY A CA 1
ATOM 636 C C . GLY A 1 85 ? 25.912 11.970 -12.619 1.00 91.12 85 GLY A C 1
ATOM 637 O O . GLY A 1 85 ? 26.945 12.633 -12.616 1.00 91.12 85 GLY A O 1
ATOM 638 N N . SER A 1 86 ? 25.401 11.475 -13.748 1.00 93.31 86 SER A N 1
ATOM 639 C CA . SER A 1 86 ? 25.931 11.706 -15.098 1.00 93.31 86 SER A CA 1
ATOM 640 C C . SER A 1 86 ? 24.858 11.459 -16.160 1.00 93.31 86 SER A C 1
ATOM 642 O O . SER A 1 86 ? 23.808 10.887 -15.859 1.00 93.31 86 SER A O 1
ATOM 644 N N . ALA A 1 87 ? 25.117 11.868 -17.405 1.00 94.75 87 ALA A N 1
ATOM 645 C CA . ALA A 1 87 ? 24.206 11.634 -18.521 1.00 94.75 87 ALA A CA 1
ATOM 646 C C . ALA A 1 87 ? 23.905 10.140 -18.730 1.00 94.75 87 ALA A C 1
ATOM 648 O O . ALA A 1 87 ? 24.816 9.320 -18.820 1.00 94.75 87 ALA 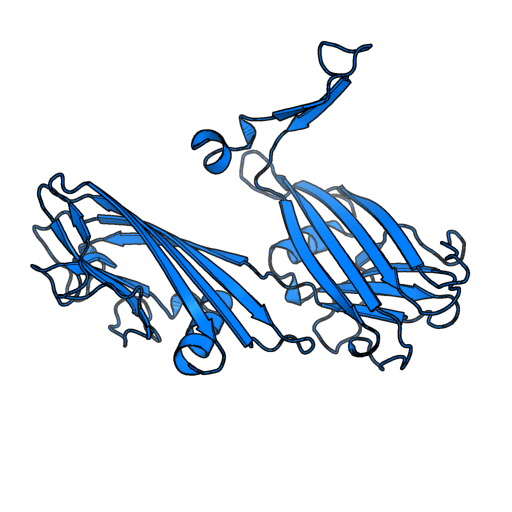A O 1
ATOM 649 N N . GLN A 1 88 ? 22.624 9.806 -18.859 1.00 95.44 88 GLN A N 1
ATOM 650 C CA . GLN A 1 88 ? 22.121 8.464 -19.130 1.00 95.44 88 GLN A CA 1
ATOM 651 C C . GLN A 1 88 ? 21.215 8.470 -20.363 1.00 95.44 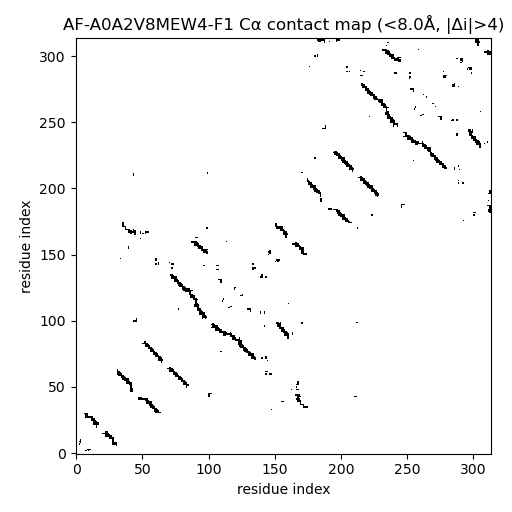88 GLN A C 1
ATOM 653 O O . GLN A 1 88 ? 20.644 9.491 -20.745 1.00 95.44 88 GLN A O 1
ATOM 658 N N . THR A 1 89 ? 21.047 7.295 -20.965 1.00 97.25 89 THR A N 1
ATOM 659 C CA . THR A 1 89 ? 19.979 7.030 -21.935 1.00 97.25 89 THR A CA 1
ATOM 660 C C . THR A 1 89 ? 19.074 5.968 -21.341 1.00 97.25 89 THR A C 1
ATOM 662 O O . THR A 1 89 ? 19.489 4.816 -21.221 1.00 97.25 89 THR A O 1
ATOM 665 N N . PHE A 1 90 ? 17.866 6.356 -20.942 1.00 97.88 90 PHE A N 1
ATOM 666 C CA . PHE A 1 90 ? 16.859 5.431 -20.447 1.00 97.88 90 PHE A CA 1
ATOM 667 C C . PHE A 1 90 ? 16.190 4.698 -21.608 1.00 97.88 90 PHE A C 1
ATOM 669 O O . PHE A 1 90 ? 15.741 5.317 -22.575 1.00 97.88 90 PHE A O 1
ATOM 676 N N . THR A 1 91 ? 16.125 3.376 -21.489 1.00 98.00 91 THR A N 1
ATOM 677 C CA . THR A 1 91 ? 15.689 2.430 -22.529 1.00 98.00 91 THR A CA 1
ATOM 678 C C . THR A 1 91 ? 14.544 1.534 -22.065 1.00 98.00 91 THR A C 1
ATOM 680 O O . THR A 1 91 ? 14.116 0.662 -22.811 1.00 98.00 91 THR A O 1
ATOM 683 N N . GLY A 1 92 ? 14.042 1.728 -20.848 1.00 97.81 92 GLY A N 1
ATOM 684 C CA . GLY A 1 92 ? 12.917 0.981 -20.299 1.00 97.81 92 GLY A CA 1
ATOM 685 C C . GLY A 1 92 ? 12.449 1.599 -18.992 1.00 97.81 92 GLY A C 1
ATOM 686 O O . GLY A 1 92 ? 13.270 2.090 -18.224 1.00 97.81 92 GLY A O 1
ATOM 687 N N . PHE A 1 93 ? 11.144 1.613 -18.750 1.00 97.69 93 PHE A N 1
ATOM 688 C CA . PHE A 1 93 ? 10.560 2.059 -17.487 1.00 97.69 93 PHE A CA 1
ATOM 689 C C . PHE A 1 93 ? 9.262 1.290 -17.277 1.00 97.69 93 PHE A C 1
ATOM 691 O O . PHE A 1 93 ? 8.320 1.428 -18.067 1.00 97.69 93 PHE A O 1
ATOM 698 N N . HIS A 1 94 ? 9.255 0.413 -16.280 1.00 97.56 94 HIS A N 1
ATOM 699 C CA . HIS A 1 94 ? 8.299 -0.685 -16.202 1.00 97.56 94 HIS A CA 1
ATOM 700 C C . HIS A 1 94 ? 7.853 -0.953 -14.769 1.00 97.56 94 HIS A C 1
ATOM 702 O O . HIS A 1 94 ? 8.558 -0.628 -13.813 1.00 97.56 94 HIS A O 1
ATOM 708 N N . ILE A 1 95 ? 6.719 -1.640 -14.647 1.00 98.25 95 ILE A N 1
ATOM 709 C CA . ILE A 1 95 ? 6.418 -2.468 -13.480 1.00 98.25 95 ILE A CA 1
ATOM 710 C C . ILE A 1 95 ? 6.671 -3.923 -13.851 1.00 98.25 95 ILE A C 1
ATOM 712 O O . ILE A 1 95 ? 6.230 -4.399 -14.903 1.00 98.25 95 ILE A O 1
ATOM 716 N N . HIS A 1 96 ? 7.356 -4.625 -12.959 1.00 98.44 96 HIS A N 1
ATOM 717 C CA . HIS A 1 96 ? 7.604 -6.056 -13.030 1.00 98.44 96 HIS A CA 1
ATOM 718 C C . HIS A 1 96 ? 6.794 -6.797 -11.968 1.00 98.44 96 HIS A C 1
ATOM 720 O O . HIS A 1 96 ? 6.494 -6.233 -10.918 1.00 98.44 96 HIS A O 1
ATOM 726 N N . ASN A 1 97 ? 6.483 -8.066 -12.226 1.00 97.69 97 ASN A N 1
ATOM 727 C CA . ASN A 1 97 ? 5.886 -8.970 -11.242 1.00 97.69 97 ASN A CA 1
ATOM 728 C C . ASN A 1 97 ? 6.974 -9.854 -10.621 1.00 97.69 97 ASN A C 1
ATOM 730 O O . ASN A 1 97 ? 7.333 -10.898 -11.165 1.00 97.69 97 ASN A O 1
ATOM 734 N N . GLY A 1 98 ? 7.522 -9.399 -9.503 1.00 95.00 98 GLY A N 1
ATOM 735 C CA . GLY A 1 98 ? 8.518 -10.100 -8.711 1.00 95.00 98 GLY A CA 1
ATOM 736 C C . GLY A 1 98 ? 8.505 -9.584 -7.278 1.00 95.00 98 GLY A C 1
ATOM 737 O O . GLY A 1 98 ? 8.365 -8.386 -7.026 1.00 95.00 98 GLY A O 1
ATOM 738 N N . LYS A 1 99 ? 8.646 -10.506 -6.326 1.00 89.25 99 LYS A N 1
ATOM 739 C CA . LYS A 1 99 ? 8.849 -10.157 -4.918 1.00 89.25 99 LYS A CA 1
ATOM 740 C C . LYS A 1 99 ? 10.224 -9.525 -4.726 1.00 89.25 99 LYS A C 1
ATOM 742 O O . LYS A 1 99 ? 11.118 -9.693 -5.556 1.00 89.25 99 LYS A O 1
ATOM 747 N N . ILE A 1 100 ? 10.405 -8.876 -3.582 1.00 83.81 100 ILE A N 1
ATOM 748 C CA . ILE A 1 100 ? 11.693 -8.313 -3.191 1.00 83.81 100 ILE A CA 1
ATOM 749 C C . ILE A 1 100 ? 12.834 -9.330 -3.356 1.00 83.81 100 ILE A C 1
ATOM 751 O O . ILE A 1 100 ? 12.715 -10.501 -2.992 1.00 83.81 100 ILE A O 1
ATOM 755 N N . GLY A 1 101 ? 13.932 -8.882 -3.963 1.00 86.81 101 GLY A N 1
ATOM 756 C CA . GLY A 1 101 ? 15.099 -9.719 -4.243 1.00 86.81 101 GLY A CA 1
ATOM 757 C C . GLY A 1 101 ? 14.947 -10.685 -5.426 1.00 86.81 101 GLY A C 1
ATOM 758 O O . GLY A 1 101 ? 15.938 -11.294 -5.820 1.00 86.81 101 GLY A O 1
ATOM 759 N N . VAL A 1 102 ? 13.775 -10.805 -6.057 1.00 93.56 102 VAL A N 1
ATOM 760 C CA . VAL A 1 102 ? 13.534 -11.728 -7.181 1.00 93.56 102 VAL A CA 1
ATOM 761 C C . VAL A 1 102 ? 13.272 -10.949 -8.469 1.00 93.56 102 VAL A C 1
ATOM 763 O O . VAL A 1 102 ? 12.411 -10.076 -8.516 1.00 93.56 102 VAL A O 1
ATOM 766 N N . ASN A 1 103 ? 13.995 -11.282 -9.542 1.00 96.19 103 ASN A N 1
ATOM 767 C CA . ASN A 1 103 ? 13.735 -10.699 -10.859 1.00 96.19 103 ASN A CA 1
ATOM 768 C C . ASN A 1 103 ? 12.452 -11.283 -11.458 1.00 96.19 103 ASN A C 1
ATOM 770 O O . ASN A 1 103 ? 12.274 -12.500 -11.490 1.00 96.19 103 ASN A O 1
ATOM 774 N N . GLY A 1 104 ? 11.577 -10.405 -11.945 1.00 97.00 104 GLY A N 1
ATOM 775 C CA . GLY A 1 104 ? 10.282 -10.754 -12.524 1.00 97.00 104 GLY A CA 1
ATOM 776 C C . GLY A 1 104 ? 10.123 -10.273 -13.970 1.00 97.00 104 GLY A C 1
ATOM 777 O O . GLY A 1 104 ? 10.858 -9.384 -14.409 1.00 97.00 104 GLY A O 1
ATOM 778 N N . PRO A 1 105 ? 9.163 -10.822 -14.735 1.00 97.88 105 PRO A N 1
ATOM 779 C CA . PRO A 1 105 ? 8.833 -10.313 -16.064 1.00 97.88 105 PRO A CA 1
ATOM 780 C C . PRO A 1 105 ? 8.216 -8.908 -15.994 1.00 97.88 105 PRO A C 1
ATOM 782 O O . PRO A 1 105 ? 7.584 -8.549 -14.999 1.00 97.88 105 PRO A O 1
ATOM 785 N N . VAL A 1 106 ? 8.362 -8.134 -17.074 1.00 98.12 106 VAL A N 1
ATOM 786 C CA . VAL A 1 106 ? 7.640 -6.865 -17.266 1.00 98.12 106 VAL A CA 1
ATOM 787 C C . VAL A 1 106 ? 6.155 -7.162 -17.445 1.00 98.12 106 VAL A C 1
ATOM 789 O O . VAL A 1 106 ? 5.787 -7.952 -18.312 1.00 98.12 106 VAL A O 1
ATOM 792 N N . VAL A 1 107 ? 5.308 -6.500 -16.659 1.00 98.25 107 VAL A N 1
ATOM 793 C CA . VAL A 1 107 ? 3.846 -6.668 -16.715 1.00 98.25 107 VAL A CA 1
ATOM 794 C C . VAL A 1 107 ? 3.105 -5.395 -17.102 1.00 98.25 107 VAL A C 1
ATOM 796 O O . VAL A 1 107 ? 2.027 -5.472 -17.684 1.00 98.25 107 VAL A O 1
ATOM 799 N N . ILE A 1 108 ? 3.690 -4.222 -16.843 1.00 98.12 108 ILE A N 1
ATOM 800 C CA . ILE A 1 108 ? 3.180 -2.936 -17.330 1.00 98.12 108 ILE A CA 1
ATOM 801 C C . ILE A 1 108 ? 4.348 -2.149 -17.906 1.00 98.12 108 ILE A C 1
ATOM 803 O O . ILE A 1 108 ? 5.330 -1.876 -17.212 1.00 98.12 108 ILE A O 1
ATOM 807 N N . ASN A 1 109 ? 4.235 -1.784 -19.181 1.00 96.50 109 ASN A N 1
ATOM 808 C CA . ASN A 1 109 ? 5.280 -1.098 -19.926 1.00 96.50 109 ASN A CA 1
ATOM 809 C C . ASN A 1 109 ? 4.837 0.321 -20.296 1.00 96.50 109 ASN A C 1
ATOM 811 O O . ASN A 1 109 ? 3.776 0.510 -20.885 1.00 96.50 109 ASN A O 1
ATOM 815 N N . THR A 1 110 ? 5.665 1.319 -19.984 1.00 97.12 110 THR A N 1
ATOM 816 C CA . THR A 1 110 ? 5.399 2.727 -20.323 1.00 97.12 110 THR A CA 1
ATOM 817 C C . THR A 1 110 ? 5.622 3.084 -21.799 1.00 97.12 110 THR A C 1
ATOM 819 O O . THR A 1 110 ? 5.410 4.231 -22.193 1.00 97.12 110 THR A O 1
ATOM 822 N N . GLY A 1 111 ? 6.099 2.135 -22.607 1.00 95.50 111 GLY A N 1
ATOM 823 C CA . GLY A 1 111 ? 6.495 2.321 -24.003 1.00 95.50 111 GLY A CA 1
ATOM 824 C C . GLY A 1 111 ? 7.922 2.847 -24.181 1.00 95.50 111 GLY A C 1
ATOM 825 O O . GLY A 1 111 ? 8.378 2.987 -25.319 1.00 95.50 111 GLY A O 1
ATOM 826 N N . LEU A 1 112 ? 8.639 3.141 -23.089 1.00 96.38 112 LEU A N 1
ATOM 827 C CA . LEU A 1 112 ? 10.068 3.438 -23.149 1.00 96.38 112 LEU A CA 1
ATOM 828 C C . LEU A 1 112 ? 10.822 2.174 -23.585 1.00 96.38 112 LEU A C 1
ATOM 830 O O . LEU A 1 112 ? 10.604 1.100 -23.031 1.00 96.38 112 LEU A O 1
ATOM 834 N N . SER A 1 113 ? 11.668 2.291 -24.603 1.00 95.81 113 SER A N 1
ATOM 835 C CA . SER A 1 113 ? 12.363 1.155 -25.224 1.00 95.81 113 SER A CA 1
ATOM 836 C C . SER A 1 113 ? 13.700 1.596 -25.823 1.00 95.81 113 SER A C 1
ATOM 838 O O . SER A 1 113 ? 13.990 2.789 -25.896 1.00 95.81 113 SER A O 1
ATOM 840 N N . GLY A 1 114 ? 14.508 0.658 -26.327 1.00 92.69 114 GLY A N 1
ATOM 841 C CA . GLY A 1 114 ? 15.742 0.986 -27.056 1.00 92.69 114 GLY A CA 1
ATOM 842 C C . GLY A 1 114 ? 15.530 1.855 -28.307 1.00 92.69 114 GLY A C 1
ATOM 843 O O . GLY A 1 114 ? 16.447 2.556 -28.721 1.00 92.69 114 GLY A O 1
ATOM 844 N N . THR A 1 115 ? 14.323 1.854 -28.884 1.00 93.19 115 THR A N 1
ATOM 845 C CA . THR A 1 115 ? 13.939 2.692 -30.036 1.00 93.19 115 THR A CA 1
ATOM 846 C C . THR A 1 115 ? 13.100 3.913 -29.651 1.00 93.19 115 THR A C 1
ATOM 848 O O . THR A 1 115 ? 12.841 4.765 -30.495 1.00 93.19 115 THR A O 1
ATOM 851 N N . ASN A 1 116 ? 12.665 4.008 -28.393 1.00 95.56 116 ASN A N 1
ATOM 852 C CA . ASN A 1 116 ? 11.930 5.141 -27.832 1.00 95.56 116 ASN A CA 1
ATOM 853 C C . ASN A 1 116 ? 12.566 5.508 -26.490 1.00 95.56 116 ASN A C 1
ATOM 855 O O . ASN A 1 116 ? 12.087 5.097 -25.431 1.00 95.56 116 ASN A O 1
ATOM 859 N N . THR A 1 117 ? 13.697 6.205 -26.554 1.00 96.25 117 THR A N 1
ATOM 860 C CA . THR A 1 117 ? 14.552 6.481 -25.399 1.00 96.25 117 THR A CA 1
ATOM 861 C C . THR A 1 117 ? 14.268 7.846 -24.779 1.00 96.25 117 THR A C 1
ATOM 863 O O . THR A 1 117 ? 13.663 8.729 -25.387 1.00 96.25 117 THR A O 1
ATOM 866 N N . VAL A 1 118 ? 14.737 8.036 -23.544 1.00 95.94 118 VAL A N 1
ATOM 867 C CA . VAL A 1 118 ? 14.838 9.353 -22.902 1.00 95.94 118 VAL A CA 1
ATOM 868 C C . VAL A 1 118 ? 16.300 9.596 -22.556 1.00 95.94 118 VAL A C 1
ATOM 870 O O . VAL A 1 118 ? 16.892 8.839 -21.790 1.00 95.94 118 VAL A O 1
ATOM 873 N N . VAL A 1 119 ? 16.886 10.649 -23.122 1.00 94.81 119 VAL A N 1
ATOM 874 C CA . VAL A 1 119 ? 18.270 11.057 -22.846 1.00 94.81 119 VAL A CA 1
ATOM 875 C C . VAL A 1 119 ? 18.260 12.135 -21.768 1.00 94.81 119 VAL A C 1
ATOM 877 O O . VAL A 1 119 ? 17.554 13.136 -21.894 1.00 94.81 119 VAL A O 1
ATOM 880 N N . THR A 1 120 ? 19.016 11.928 -20.692 1.00 92.81 120 THR A N 1
ATOM 881 C CA . THR A 1 120 ? 19.077 12.878 -19.574 1.00 92.81 120 THR A CA 1
ATOM 882 C C . THR A 1 120 ? 20.034 14.031 -19.874 1.00 92.81 120 THR A C 1
ATOM 884 O O . THR A 1 120 ? 20.881 13.949 -20.763 1.00 92.81 120 THR A O 1
ATOM 887 N N . ASN A 1 121 ? 19.967 15.100 -19.076 1.00 93.25 121 ASN A N 1
ATOM 888 C CA . ASN A 1 121 ? 20.979 16.155 -19.127 1.00 93.25 121 ASN A CA 1
ATOM 889 C C . ASN A 1 121 ? 22.364 15.648 -18.659 1.00 93.25 121 ASN A C 1
ATOM 891 O O . ASN A 1 121 ? 22.489 14.551 -18.106 1.00 93.25 121 ASN A O 1
ATOM 895 N N . ALA A 1 122 ? 23.397 16.479 -18.842 1.00 93.75 122 ALA A N 1
ATOM 896 C CA . ALA A 1 122 ? 24.779 16.163 -18.464 1.00 93.75 122 ALA A CA 1
ATOM 897 C C . ALA A 1 122 ? 24.954 15.821 -16.972 1.00 93.75 122 ALA A C 1
ATOM 899 O O . ALA A 1 122 ? 25.783 14.982 -16.628 1.00 93.75 122 ALA A O 1
ATOM 900 N N . GLY A 1 123 ? 24.153 16.440 -16.098 1.00 92.88 123 GLY A N 1
ATOM 901 C CA . GLY A 1 123 ? 24.161 16.190 -14.654 1.00 92.88 123 GLY A CA 1
ATOM 902 C C . GLY A 1 123 ? 23.378 14.947 -14.222 1.00 92.88 123 GLY A C 1
ATOM 903 O O . GLY A 1 123 ? 23.321 14.652 -13.031 1.00 92.88 123 GLY A O 1
ATOM 904 N N . GLY A 1 124 ? 22.748 14.229 -15.157 1.00 94.00 124 GLY A N 1
ATOM 905 C CA . GLY A 1 124 ? 21.942 13.054 -14.846 1.00 94.00 124 GLY A CA 1
ATOM 906 C C . GLY A 1 124 ? 20.679 13.367 -14.052 1.00 94.00 124 GLY A C 1
ATOM 907 O O . GLY A 1 124 ? 20.229 12.512 -13.299 1.00 94.00 124 GLY A O 1
ATOM 908 N N . THR A 1 125 ? 20.112 14.567 -14.174 1.00 92.56 125 THR A N 1
ATOM 909 C CA . THR A 1 125 ? 18.895 14.971 -13.454 1.00 92.56 125 THR A CA 1
ATOM 910 C C . THR A 1 125 ? 17.716 15.189 -14.385 1.00 92.56 125 THR A C 1
ATOM 912 O O . THR A 1 125 ? 17.880 15.450 -15.581 1.00 92.56 125 THR A O 1
ATOM 915 N N . GLY A 1 126 ? 16.510 15.068 -13.839 1.00 91.00 126 GLY A N 1
ATOM 916 C CA . GLY A 1 126 ? 15.279 15.385 -14.551 1.00 91.00 126 GLY A CA 1
ATOM 917 C C . GLY A 1 126 ? 14.095 14.574 -14.056 1.00 91.00 126 GLY A C 1
ATOM 918 O O . GLY A 1 126 ? 14.112 14.023 -12.952 1.00 91.00 126 GLY A O 1
ATOM 919 N N . SER A 1 127 ? 13.064 14.512 -14.894 1.00 93.12 127 SER A N 1
ATOM 920 C CA . SER A 1 127 ? 11.859 13.749 -14.609 1.00 93.12 127 SER A CA 1
ATOM 921 C C . SER A 1 127 ? 11.333 13.002 -15.830 1.00 93.12 127 SER A C 1
ATOM 923 O O . SER A 1 127 ? 11.531 13.419 -16.973 1.00 93.12 127 SER A O 1
ATOM 925 N N . VAL A 1 128 ? 10.669 11.872 -15.586 1.00 93.81 128 VAL A N 1
ATOM 926 C CA . VAL A 1 128 ? 9.985 11.074 -16.611 1.00 93.81 128 VAL A CA 1
ATOM 927 C C . VAL A 1 128 ? 8.561 10.809 -16.149 1.00 93.81 128 VAL A C 1
ATOM 929 O O . VAL A 1 128 ? 8.343 10.217 -15.095 1.00 93.81 128 VAL A O 1
ATOM 932 N N . ASN A 1 129 ? 7.599 11.229 -16.971 1.00 94.12 129 ASN A N 1
ATOM 933 C CA . ASN A 1 129 ? 6.176 11.030 -16.727 1.00 94.12 129 ASN A CA 1
ATOM 934 C C . ASN A 1 129 ? 5.558 10.200 -17.848 1.00 94.12 129 ASN A C 1
ATOM 936 O O . ASN A 1 129 ? 5.746 10.500 -19.035 1.00 94.12 129 ASN A O 1
ATOM 940 N N . ARG A 1 130 ? 4.837 9.144 -17.473 1.00 95.56 130 ARG A N 1
ATOM 941 C CA . ARG A 1 130 ? 4.169 8.219 -18.396 1.00 95.56 130 ARG A CA 1
ATOM 942 C C . ARG A 1 130 ? 2.834 7.784 -17.811 1.00 95.56 130 ARG A C 1
ATOM 944 O O . ARG A 1 130 ? 2.695 7.695 -16.597 1.00 95.56 130 ARG A O 1
ATOM 951 N N . VAL A 1 131 ? 1.865 7.501 -18.672 1.00 96.12 131 VAL A N 1
ATOM 952 C CA . VAL A 1 131 ? 0.570 6.939 -18.280 1.00 96.12 131 VAL A CA 1
ATOM 953 C C . VAL A 1 131 ? 0.284 5.763 -19.194 1.00 96.12 131 VAL A C 1
ATOM 955 O O . VAL A 1 131 ? 0.437 5.879 -20.408 1.00 96.12 131 VAL A O 1
ATOM 958 N N . VAL A 1 132 ? -0.111 4.641 -18.605 1.00 97.75 132 VAL A N 1
ATOM 959 C CA . VAL A 1 132 ? -0.498 3.426 -19.320 1.00 97.75 132 VAL A CA 1
ATOM 960 C C . VAL A 1 132 ? -1.959 3.154 -19.013 1.00 97.75 132 VAL A C 1
ATOM 962 O O . VAL A 1 132 ? -2.300 2.863 -17.869 1.00 97.75 132 VAL A O 1
ATOM 965 N N . THR A 1 133 ? -2.824 3.276 -20.015 1.00 97.44 133 THR A N 1
ATOM 966 C CA . THR A 1 133 ? -4.232 2.870 -19.911 1.00 97.44 133 THR A CA 1
ATOM 967 C C . THR A 1 133 ? -4.335 1.363 -20.106 1.00 97.44 133 THR A C 1
ATOM 969 O O . THR A 1 133 ? -3.673 0.817 -20.984 1.00 97.44 133 THR A O 1
ATOM 972 N N . ILE A 1 134 ? -5.143 0.703 -19.278 1.00 97.75 134 ILE A N 1
ATOM 973 C CA . ILE A 1 134 ? -5.329 -0.749 -19.277 1.00 97.75 134 ILE A CA 1
ATOM 974 C C . ILE A 1 134 ? -6.829 -1.039 -19.316 1.00 97.75 134 ILE A C 1
ATOM 976 O O . ILE A 1 134 ? -7.587 -0.624 -18.439 1.00 97.75 134 ILE A O 1
ATOM 980 N N . SER A 1 135 ? -7.254 -1.756 -20.342 1.00 96.00 135 SER A N 1
ATOM 981 C CA . SER A 1 135 ? -8.604 -2.273 -20.536 1.00 96.00 135 SER A CA 1
ATOM 982 C C . SER A 1 135 ? -8.716 -3.720 -20.053 1.00 96.00 135 SER A C 1
ATOM 984 O O . SER A 1 135 ? -7.711 -4.401 -19.856 1.00 96.00 135 SER A O 1
ATOM 986 N N . SER A 1 136 ? -9.943 -4.219 -19.908 1.00 94.19 136 SER A N 1
ATOM 987 C CA . SER A 1 136 ? -10.211 -5.615 -19.538 1.00 94.19 136 SER A CA 1
ATOM 988 C C . SER A 1 136 ? -9.714 -6.654 -20.550 1.00 94.19 136 SER A C 1
ATOM 990 O O . SER A 1 136 ? -9.653 -7.835 -20.223 1.00 94.19 136 SER A O 1
ATOM 992 N N . THR A 1 137 ? -9.362 -6.237 -21.768 1.00 95.56 137 THR A N 1
ATOM 993 C CA . THR A 1 137 ? -8.833 -7.118 -22.819 1.00 95.56 137 THR A CA 1
ATOM 994 C C . THR A 1 137 ? -7.308 -7.132 -22.892 1.00 95.56 137 THR A C 1
ATOM 996 O O . THR A 1 137 ? -6.747 -7.951 -23.618 1.00 95.56 137 THR A O 1
ATOM 999 N N . ASP A 1 138 ? -6.627 -6.238 -22.172 1.00 96.31 138 ASP A N 1
ATOM 1000 C CA . ASP A 1 138 ? -5.168 -6.171 -22.184 1.00 96.31 138 ASP A CA 1
ATOM 1001 C C . ASP A 1 138 ? -4.555 -7.272 -21.315 1.00 96.31 138 ASP A C 1
ATOM 1003 O O . ASP A 1 138 ? -5.036 -7.567 -20.222 1.00 96.31 138 ASP A O 1
ATOM 1007 N N . SER A 1 139 ? -3.408 -7.816 -21.730 1.00 95.69 139 SER A N 1
ATOM 1008 C CA . SER A 1 139 ? -2.665 -8.803 -20.928 1.00 95.69 139 SER A CA 1
ATOM 1009 C C . SER A 1 139 ? -2.201 -8.259 -19.569 1.00 95.69 139 SER A C 1
ATOM 1011 O O . SER A 1 139 ? -1.861 -9.027 -18.675 1.00 95.69 139 SER A O 1
ATOM 1013 N N . ALA A 1 140 ? -2.169 -6.932 -19.412 1.00 96.88 140 ALA A N 1
ATOM 1014 C CA . ALA A 1 140 ? -1.836 -6.250 -18.167 1.00 96.88 140 ALA A CA 1
ATOM 1015 C C . ALA A 1 140 ? -3.001 -6.199 -17.157 1.00 96.88 140 ALA A C 1
ATOM 1017 O O . ALA A 1 140 ? -2.800 -5.779 -16.017 1.00 96.88 140 ALA A O 1
ATOM 1018 N N . PHE A 1 141 ? -4.215 -6.596 -17.553 1.00 96.56 141 PHE A N 1
ATOM 1019 C CA . PHE A 1 141 ? -5.425 -6.389 -16.759 1.00 96.56 141 PHE A CA 1
ATOM 1020 C C . PHE A 1 141 ? -5.411 -7.115 -15.409 1.00 96.56 141 PHE A C 1
ATOM 1022 O O . PHE A 1 141 ? -5.691 -6.503 -1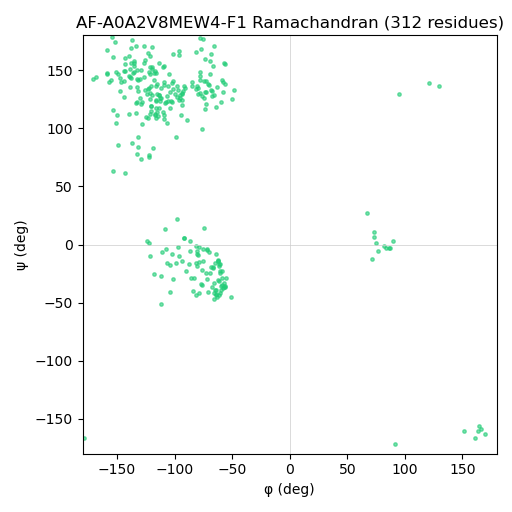4.377 1.00 96.56 141 PHE A O 1
ATOM 1029 N N . ASP A 1 142 ? -5.005 -8.385 -15.378 1.00 96.00 142 ASP A N 1
ATOM 1030 C CA . ASP A 1 142 ? -4.913 -9.133 -14.117 1.00 96.00 142 ASP A CA 1
ATOM 1031 C C . ASP A 1 142 ? -3.837 -8.549 -13.189 1.00 96.00 142 ASP A C 1
ATOM 1033 O O . ASP A 1 142 ? -4.015 -8.489 -11.971 1.00 96.00 142 ASP A O 1
ATOM 1037 N N . TYR A 1 143 ? -2.751 -8.020 -13.757 1.00 96.81 143 TYR A N 1
ATOM 1038 C CA . TYR A 1 143 ? -1.701 -7.349 -12.989 1.00 96.81 143 TYR A CA 1
ATOM 1039 C C . TYR A 1 143 ? -2.139 -5.983 -12.458 1.00 96.81 143 TYR A C 1
ATOM 1041 O O . TYR A 1 143 ? -1.710 -5.595 -11.375 1.00 96.81 143 TYR A O 1
ATOM 1049 N N . LEU A 1 144 ? -3.037 -5.271 -13.148 1.00 96.00 144 LEU A N 1
ATOM 1050 C CA . LEU A 1 144 ? -3.656 -4.054 -12.615 1.00 96.00 144 LEU A CA 1
ATOM 1051 C C . LEU A 1 144 ? -4.430 -4.356 -11.323 1.00 96.00 144 LEU A C 1
ATOM 1053 O O . LEU A 1 144 ? -4.332 -3.603 -10.354 1.00 96.00 144 LEU A O 1
ATOM 1057 N N . ARG A 1 145 ? -5.166 -5.472 -11.287 1.00 91.62 145 ARG A N 1
ATOM 1058 C CA . ARG A 1 145 ? -5.851 -5.932 -10.070 1.00 91.62 145 ARG A CA 1
ATOM 1059 C C . ARG A 1 145 ? -4.847 -6.331 -8.997 1.00 91.62 145 ARG A C 1
ATOM 1061 O O . ARG A 1 145 ? -4.941 -5.869 -7.862 1.00 91.62 145 ARG A O 1
ATOM 1068 N N . GLY A 1 146 ? -3.840 -7.112 -9.379 1.00 91.56 146 GLY A N 1
ATOM 1069 C CA . GLY A 1 146 ? -2.783 -7.548 -8.477 1.00 91.56 146 GLY A CA 1
ATOM 1070 C C . GLY A 1 146 ? -1.994 -6.395 -7.850 1.00 91.56 146 GLY A C 1
ATOM 1071 O O . GLY A 1 146 ? -1.659 -6.484 -6.676 1.00 91.56 146 GLY A O 1
ATOM 1072 N N . LEU A 1 147 ? -1.762 -5.293 -8.568 1.00 92.00 147 LEU A N 1
ATOM 1073 C CA . LEU A 1 147 ? -1.125 -4.086 -8.026 1.00 92.00 147 LEU A CA 1
ATOM 1074 C C . LEU A 1 147 ? -1.924 -3.434 -6.900 1.00 92.00 147 LEU A C 1
ATOM 1076 O O . LEU A 1 147 ? -1.355 -2.801 -6.017 1.00 92.00 147 LEU A O 1
ATOM 1080 N N . VAL A 1 148 ? -3.247 -3.559 -6.938 1.00 87.44 148 VAL A N 1
ATOM 1081 C CA . VAL A 1 148 ? -4.129 -3.022 -5.902 1.00 87.44 148 VAL A CA 1
ATOM 1082 C C . VAL A 1 148 ? -4.248 -3.982 -4.722 1.00 87.44 148 VAL A C 1
ATOM 1084 O O . VAL A 1 148 ? -4.296 -3.549 -3.569 1.00 87.44 148 VAL A O 1
ATOM 1087 N N . GLU A 1 149 ? -4.328 -5.276 -5.016 1.00 85.81 149 GLU A N 1
ATOM 1088 C CA . GLU A 1 149 ? -4.590 -6.320 -4.028 1.00 85.81 149 GLU A CA 1
ATOM 1089 C C . GLU A 1 149 ? -3.319 -6.728 -3.270 1.00 85.81 149 GLU A C 1
ATOM 1091 O O . GLU A 1 149 ? -3.364 -6.853 -2.051 1.00 85.81 149 GLU A O 1
ATOM 1096 N N . ASN A 1 150 ? -2.196 -6.887 -3.975 1.00 85.06 150 ASN A N 1
ATOM 1097 C CA . ASN A 1 150 ? -0.923 -7.390 -3.448 1.00 85.06 150 ASN A CA 1
ATOM 1098 C C . ASN A 1 150 ? 0.279 -6.650 -4.088 1.00 85.06 150 ASN A C 1
ATOM 1100 O O . ASN A 1 150 ? 1.079 -7.274 -4.803 1.00 85.06 150 ASN A O 1
ATOM 1104 N N . PRO A 1 151 ? 0.399 -5.316 -3.909 1.00 90.00 151 PRO A N 1
ATOM 1105 C CA . PRO A 1 151 ? 1.453 -4.505 -4.528 1.00 90.00 151 PRO A CA 1
ATOM 1106 C C . PRO A 1 151 ? 2.867 -4.996 -4.218 1.00 90.00 151 PRO A C 1
ATOM 1108 O O . PRO A 1 151 ? 3.745 -4.864 -5.061 1.00 90.00 151 PRO A O 1
ATOM 1111 N N . GLU A 1 152 ? 3.082 -5.639 -3.071 1.00 87.06 152 GLU A N 1
ATOM 1112 C CA . GLU A 1 152 ? 4.364 -6.206 -2.650 1.00 87.06 152 GLU A CA 1
ATOM 1113 C C . GLU A 1 152 ? 4.880 -7.344 -3.541 1.00 87.06 152 GLU A C 1
ATOM 1115 O O . GLU A 1 152 ? 6.028 -7.756 -3.393 1.00 87.06 152 GLU A O 1
ATOM 1120 N N . ASN A 1 153 ? 4.080 -7.834 -4.492 1.00 92.88 153 ASN A N 1
ATOM 1121 C CA . ASN A 1 153 ? 4.536 -8.736 -5.553 1.00 92.88 153 ASN A CA 1
ATOM 1122 C C . ASN A 1 153 ? 5.094 -7.998 -6.780 1.00 92.88 153 ASN A C 1
ATOM 1124 O O . ASN A 1 153 ? 5.445 -8.643 -7.764 1.00 92.88 153 ASN A O 1
ATOM 1128 N N . TYR A 1 154 ? 5.165 -6.668 -6.751 1.00 96.62 154 TYR A N 1
ATOM 1129 C CA . TYR A 1 154 ? 5.547 -5.851 -7.894 1.00 96.62 154 TYR A CA 1
ATOM 1130 C C . TYR A 1 154 ? 6.640 -4.852 -7.537 1.00 96.62 154 TYR A C 1
ATOM 1132 O O . TYR A 1 154 ? 6.699 -4.335 -6.425 1.00 96.62 154 TYR A O 1
ATOM 1140 N N . TYR A 1 155 ? 7.474 -4.515 -8.514 1.00 96.00 155 TYR A N 1
ATOM 1141 C CA . TYR A 1 155 ? 8.462 -3.448 -8.382 1.00 96.00 155 TYR A CA 1
ATOM 1142 C C . TYR A 1 155 ? 8.472 -2.561 -9.617 1.00 96.00 155 TYR A C 1
ATOM 1144 O O . TYR A 1 155 ? 8.223 -3.017 -10.736 1.00 96.00 155 TYR A O 1
ATOM 1152 N N . VAL A 1 156 ? 8.779 -1.284 -9.412 1.00 96.81 156 VAL A N 1
ATOM 1153 C CA . VAL A 1 156 ? 9.050 -0.337 -10.491 1.00 96.81 156 VAL A CA 1
ATOM 1154 C C . VAL A 1 156 ? 10.546 -0.354 -10.793 1.00 96.81 156 VAL A C 1
ATOM 1156 O O . VAL A 1 156 ? 11.354 -0.337 -9.869 1.00 96.81 156 VAL A O 1
ATOM 1159 N N . ASN A 1 157 ? 10.926 -0.406 -12.068 1.00 97.62 157 ASN A N 1
ATOM 1160 C CA . ASN A 1 157 ? 12.326 -0.434 -12.505 1.00 97.62 157 ASN A CA 1
ATOM 1161 C C . ASN A 1 157 ? 12.527 0.483 -13.718 1.00 97.62 157 ASN A C 1
ATOM 1163 O O . ASN A 1 157 ? 11.650 0.576 -14.582 1.00 97.62 157 ASN A O 1
ATOM 1167 N N . ILE A 1 158 ? 13.673 1.158 -13.787 1.00 97.31 158 ILE A N 1
ATOM 1168 C CA . ILE A 1 158 ? 14.126 1.909 -14.958 1.00 97.31 158 ILE A CA 1
ATOM 1169 C C . ILE A 1 158 ? 15.430 1.314 -15.490 1.00 97.31 158 ILE A C 1
ATOM 1171 O O . ILE A 1 158 ? 16.313 0.921 -14.738 1.00 97.31 158 ILE A O 1
ATOM 1175 N N . HIS A 1 159 ? 15.560 1.267 -16.809 1.00 97.75 159 HIS A N 1
ATOM 1176 C CA . HIS A 1 159 ? 16.658 0.623 -17.521 1.00 97.75 159 HIS A CA 1
ATOM 1177 C C . HIS A 1 159 ? 17.437 1.675 -18.301 1.00 97.75 159 HIS A C 1
ATOM 1179 O O . HIS A 1 159 ? 16.853 2.641 -18.802 1.00 97.75 159 HIS A O 1
ATOM 1185 N N . THR A 1 160 ? 18.744 1.477 -18.448 1.00 97.19 160 THR A N 1
ATOM 1186 C CA . THR A 1 160 ? 19.584 2.301 -19.328 1.00 97.19 160 THR A CA 1
ATOM 1187 C C . THR A 1 160 ? 20.233 1.451 -20.408 1.00 97.19 160 THR A C 1
ATOM 1189 O O . THR A 1 160 ? 20.227 0.223 -20.343 1.00 97.19 160 THR A O 1
ATOM 1192 N N . THR A 1 161 ? 20.857 2.094 -21.396 1.00 96.81 161 THR A N 1
ATOM 1193 C CA . THR A 1 161 ? 21.706 1.393 -22.372 1.00 96.81 161 THR A CA 1
ATOM 1194 C C . THR A 1 161 ? 22.830 0.594 -21.696 1.00 96.81 161 THR A C 1
ATOM 1196 O O . THR A 1 161 ? 23.163 -0.490 -22.161 1.00 96.81 161 THR A O 1
ATOM 1199 N N . GLN A 1 162 ? 23.400 1.102 -20.595 1.00 95.69 162 GLN A N 1
ATOM 1200 C CA . GLN A 1 162 ? 24.459 0.415 -19.844 1.00 95.69 162 GLN A CA 1
ATOM 1201 C C . GLN A 1 162 ? 23.914 -0.725 -18.973 1.00 95.69 162 GLN A C 1
ATOM 1203 O O . GLN A 1 162 ? 24.582 -1.743 -18.805 1.00 95.69 162 GLN A O 1
ATOM 1208 N N . PHE A 1 163 ? 22.701 -0.566 -18.443 1.00 96.62 163 PHE A N 1
ATOM 1209 C CA . PHE A 1 163 ? 22.051 -1.529 -17.561 1.00 96.62 163 PHE A CA 1
ATOM 1210 C C . PHE A 1 163 ? 20.700 -1.967 -18.148 1.00 96.62 163 PHE A C 1
ATOM 1212 O O . PHE A 1 163 ? 19.641 -1.545 -17.669 1.00 96.62 163 PHE A O 1
ATOM 1219 N N . PRO A 1 164 ? 20.705 -2.825 -19.187 1.00 96.19 164 PRO A N 1
ATOM 1220 C CA . PRO A 1 164 ? 19.477 -3.274 -19.839 1.00 96.19 164 PRO A CA 1
ATOM 1221 C C . PRO A 1 164 ? 18.602 -4.148 -18.929 1.00 96.19 164 PRO A C 1
ATOM 1223 O O . PRO A 1 164 ? 17.403 -4.254 -19.166 1.00 96.19 164 PRO A O 1
ATOM 1226 N N . GLY A 1 165 ? 19.168 -4.743 -17.871 1.00 95.19 165 GLY A N 1
ATOM 1227 C CA . GLY A 1 165 ? 18.424 -5.489 -16.848 1.00 95.19 165 GLY A CA 1
ATOM 1228 C C . GLY A 1 165 ? 17.708 -4.618 -15.807 1.00 95.19 165 GLY A C 1
ATOM 1229 O O . GLY A 1 165 ? 16.813 -5.125 -15.140 1.00 95.19 165 GLY A O 1
ATOM 1230 N N . GLY A 1 166 ? 18.056 -3.330 -15.721 1.00 96.75 166 GLY A N 1
ATOM 1231 C CA . GLY A 1 166 ? 17.602 -2.404 -14.678 1.00 96.75 166 GLY A CA 1
ATOM 1232 C C . GLY A 1 166 ? 18.788 -1.663 -14.063 1.00 96.75 166 GLY A C 1
ATOM 1233 O O . GLY A 1 166 ? 19.838 -2.266 -13.840 1.00 96.75 166 GLY A O 1
ATOM 1234 N N . VAL A 1 167 ? 18.661 -0.349 -13.853 1.00 97.00 167 VAL A N 1
ATOM 1235 C CA . VAL A 1 167 ? 19.708 0.482 -13.228 1.00 97.00 167 VAL A CA 1
ATOM 1236 C C . VAL A 1 167 ? 19.379 0.828 -11.778 1.00 97.00 167 VAL A C 1
ATOM 1238 O O . VAL A 1 167 ? 20.277 0.811 -10.936 1.00 97.00 167 VAL A O 1
ATOM 1241 N N . ILE A 1 168 ? 18.112 1.140 -11.503 1.00 95.38 168 ILE A N 1
ATOM 1242 C CA . ILE A 1 168 ? 17.561 1.415 -10.176 1.00 95.38 168 ILE A CA 1
ATOM 1243 C C . ILE A 1 168 ? 16.115 0.906 -10.149 1.00 95.38 168 ILE A C 1
ATOM 1245 O O . ILE A 1 168 ? 15.354 1.136 -11.096 1.00 95.38 168 ILE A O 1
ATOM 1249 N N . ARG A 1 169 ? 15.707 0.297 -9.036 1.00 95.69 169 ARG A N 1
ATOM 1250 C CA . ARG A 1 169 ? 14.331 -0.168 -8.811 1.00 95.69 169 ARG A CA 1
ATOM 1251 C C . ARG A 1 169 ? 13.865 0.146 -7.406 1.00 95.69 169 ARG A C 1
ATOM 1253 O O . ARG A 1 169 ? 14.682 0.544 -6.591 1.00 95.69 169 ARG A O 1
ATOM 1260 N N . ALA A 1 170 ? 12.571 -0.030 -7.163 1.00 91.81 170 ALA A N 1
ATOM 1261 C CA . ALA A 1 170 ? 11.995 -0.099 -5.825 1.00 91.81 170 ALA A CA 1
ATOM 1262 C C . ALA A 1 170 ? 10.786 -1.034 -5.800 1.00 91.81 170 ALA A C 1
ATOM 1264 O O . ALA A 1 170 ? 9.993 -1.058 -6.752 1.00 91.81 170 ALA A O 1
ATOM 1265 N N . GLN A 1 171 ? 10.624 -1.767 -4.700 1.00 92.56 171 GLN A N 1
ATOM 1266 C CA . GLN A 1 171 ? 9.435 -2.587 -4.476 1.00 92.56 171 GLN A CA 1
ATOM 1267 C C . GLN A 1 171 ? 8.213 -1.691 -4.257 1.00 92.56 171 GLN A C 1
ATOM 1269 O O . GLN A 1 171 ? 8.265 -0.760 -3.459 1.00 92.56 171 GLN A O 1
ATOM 1274 N N . LEU A 1 172 ? 7.100 -1.984 -4.928 1.00 90.31 172 LEU A N 1
ATOM 1275 C CA . LEU A 1 172 ? 5.833 -1.326 -4.636 1.00 90.31 172 LEU A CA 1
ATOM 1276 C C . LEU A 1 172 ? 5.291 -1.901 -3.333 1.00 90.31 172 LEU A C 1
ATOM 1278 O O . LEU A 1 172 ? 5.149 -3.110 -3.185 1.00 90.31 172 LEU A O 1
ATOM 1282 N N . VAL A 1 173 ? 4.982 -1.045 -2.369 1.00 79.31 173 VAL A N 1
ATOM 1283 C CA . VAL A 1 173 ? 4.413 -1.479 -1.093 1.00 79.31 173 VAL A CA 1
ATOM 1284 C C . VAL A 1 173 ? 3.220 -0.620 -0.740 1.00 79.31 173 VAL A C 1
ATOM 1286 O O . VAL A 1 173 ? 3.242 0.604 -0.850 1.00 79.31 173 VAL A O 1
ATOM 1289 N N . LYS A 1 174 ? 2.147 -1.261 -0.281 1.00 75.88 174 LYS A N 1
ATOM 1290 C CA . LYS A 1 174 ? 1.053 -0.528 0.340 1.00 75.88 174 LYS A CA 1
ATOM 1291 C C . LYS A 1 174 ? 1.518 -0.072 1.714 1.00 75.88 174 LYS A C 1
ATOM 1293 O O . LYS A 1 174 ? 1.808 -0.896 2.579 1.00 75.88 174 LYS A O 1
ATOM 1298 N N . GLU A 1 175 ? 1.589 1.240 1.898 1.00 77.12 175 GLU A N 1
ATOM 1299 C CA . GLU A 1 175 ? 1.989 1.840 3.172 1.00 77.12 175 GLU A CA 1
ATOM 1300 C C . GLU A 1 175 ? 0.796 2.183 4.059 1.00 77.12 175 GLU A C 1
ATOM 1302 O O . GLU A 1 175 ? 0.990 2.438 5.234 1.00 77.12 175 GLU A O 1
ATOM 1307 N N . THR A 1 176 ? -0.435 2.195 3.538 1.00 80.75 176 THR A N 1
ATOM 1308 C CA . THR A 1 176 ? -1.639 2.526 4.319 1.00 80.75 176 THR A CA 1
ATOM 1309 C C . THR A 1 176 ? -2.725 1.469 4.130 1.00 80.75 176 THR A C 1
ATOM 1311 O O . THR A 1 176 ? -3.128 1.177 3.003 1.00 80.75 176 THR A O 1
ATOM 1314 N N . TYR A 1 177 ? -3.229 0.919 5.231 1.00 84.31 177 TYR A N 1
ATOM 1315 C CA . TYR A 1 177 ? -4.272 -0.106 5.284 1.00 84.31 177 TYR A CA 1
ATOM 1316 C C . TYR A 1 177 ? -5.449 0.409 6.104 1.00 84.31 177 TYR A C 1
ATOM 1318 O O . TYR A 1 177 ? -5.243 0.963 7.177 1.00 84.31 177 TYR A O 1
ATOM 1326 N N . HIS A 1 178 ? -6.672 0.208 5.614 1.00 81.88 178 HIS A N 1
ATOM 1327 C CA . HIS A 1 178 ? -7.898 0.616 6.296 1.00 81.88 178 HIS A CA 1
ATOM 1328 C C . HIS A 1 178 ? -8.723 -0.620 6.653 1.00 81.88 178 HIS A C 1
ATOM 1330 O O . HIS A 1 178 ? -9.086 -1.401 5.774 1.00 81.88 178 HIS A O 1
ATOM 1336 N N . PHE A 1 179 ? -9.052 -0.762 7.930 1.00 85.75 179 PHE A N 1
ATOM 1337 C CA . PHE A 1 179 ? -9.871 -1.834 8.480 1.00 85.75 179 PHE A CA 1
ATOM 1338 C C . PHE A 1 179 ? -11.179 -1.239 8.969 1.00 85.75 179 PHE A C 1
ATOM 1340 O O . PHE A 1 179 ? -11.175 -0.324 9.792 1.00 85.75 179 PHE A O 1
ATOM 1347 N N . LYS A 1 180 ? -12.302 -1.745 8.464 1.00 85.19 180 LYS A N 1
ATOM 1348 C CA . LYS A 1 180 ? -13.610 -1.371 8.994 1.00 85.19 180 LYS A CA 1
ATOM 1349 C C . LYS A 1 180 ? -13.868 -2.163 10.270 1.00 85.19 180 LYS A C 1
ATOM 1351 O O . LYS A 1 180 ? -13.672 -3.374 10.288 1.00 85.19 180 LYS A O 1
ATOM 1356 N N . THR A 1 181 ? -14.349 -1.487 11.302 1.00 82.31 181 THR A N 1
ATOM 1357 C CA . THR A 1 181 ? -14.652 -2.080 12.604 1.00 82.31 181 THR A CA 1
ATOM 1358 C C . THR A 1 181 ? -16.150 -1.980 12.864 1.00 82.31 181 THR A C 1
ATOM 1360 O O . THR A 1 181 ? -16.785 -0.972 12.536 1.00 82.31 181 THR A O 1
ATOM 1363 N N . ASN A 1 182 ? -16.730 -3.048 13.407 1.00 89.12 182 ASN A N 1
ATOM 1364 C CA . ASN A 1 182 ? -18.131 -3.098 13.807 1.00 89.12 182 ASN A CA 1
ATOM 1365 C C . ASN A 1 182 ? -18.223 -3.794 15.163 1.00 89.12 182 ASN A C 1
ATOM 1367 O O . ASN A 1 182 ? -18.363 -5.013 15.234 1.00 89.12 182 ASN A O 1
ATOM 1371 N N . MET A 1 183 ? -18.076 -2.997 16.213 1.00 93.38 183 MET A N 1
ATOM 1372 C CA . MET A 1 183 ? -17.982 -3.441 17.591 1.00 93.38 183 MET A CA 1
ATOM 1373 C C . MET A 1 183 ? -19.355 -3.424 18.251 1.00 93.38 183 MET A C 1
ATOM 1375 O O . MET A 1 183 ? -20.074 -2.420 18.189 1.00 93.38 183 MET A O 1
ATOM 1379 N N . THR A 1 184 ? -19.714 -4.526 18.904 1.00 93.88 184 THR A N 1
ATOM 1380 C CA . THR A 1 184 ? -21.000 -4.661 19.606 1.00 93.88 184 THR A CA 1
ATOM 1381 C C . THR A 1 184 ? -20.820 -5.347 20.954 1.00 93.88 184 THR A C 1
ATOM 1383 O O . THR A 1 184 ? -19.889 -6.129 21.143 1.00 93.88 184 THR A O 1
ATOM 1386 N N . THR A 1 185 ? -21.745 -5.103 21.879 1.00 95.56 185 THR A N 1
ATOM 1387 C CA . THR A 1 185 ? -21.819 -5.799 23.177 1.00 95.56 185 THR A CA 1
ATOM 1388 C C . THR A 1 185 ? -21.981 -7.315 23.034 1.00 95.56 185 THR A C 1
ATOM 1390 O O . THR A 1 185 ? -21.508 -8.076 23.877 1.00 95.56 185 THR A O 1
ATOM 1393 N N . ALA A 1 186 ? -22.607 -7.775 21.944 1.00 93.06 186 ALA A N 1
ATOM 1394 C CA . ALA A 1 186 ? -22.809 -9.194 21.655 1.00 93.06 186 ALA A CA 1
ATOM 1395 C C . ALA A 1 186 ? -21.510 -9.937 21.307 1.00 93.06 186 ALA A C 1
ATOM 1397 O O . ALA A 1 186 ? -21.435 -11.153 21.475 1.00 93.06 186 ALA A O 1
ATOM 1398 N N . ASN A 1 187 ? -20.496 -9.217 20.826 1.00 91.56 187 ASN A N 1
ATOM 1399 C CA . ASN A 1 187 ? -19.216 -9.811 20.460 1.00 91.56 187 ASN A CA 1
ATOM 1400 C C . ASN A 1 187 ? -18.299 -10.024 21.665 1.00 91.56 187 ASN A C 1
ATOM 1402 O O . ASN A 1 187 ? -17.322 -10.765 21.530 1.00 91.56 187 ASN A O 1
ATOM 1406 N N . GLU A 1 188 ? -18.571 -9.388 22.811 1.00 94.62 188 GLU A N 1
ATOM 1407 C CA . GLU A 1 188 ? -17.805 -9.568 24.049 1.00 94.62 188 GLU A CA 1
ATOM 1408 C C . GLU A 1 188 ? -17.765 -11.035 24.498 1.00 94.62 188 GLU A C 1
ATOM 1410 O O . GLU A 1 188 ? -18.615 -11.844 24.125 1.00 94.62 188 GLU A O 1
ATOM 1415 N N . VAL A 1 189 ? -16.751 -11.411 25.285 1.00 90.44 189 VAL A N 1
ATOM 1416 C CA . VAL A 1 189 ? -16.669 -12.754 25.888 1.00 90.44 189 VAL A CA 1
ATOM 1417 C C . VAL A 1 189 ? -16.560 -12.640 27.407 1.00 90.44 189 VAL A C 1
ATOM 1419 O O . VAL A 1 189 ? -15.491 -12.278 27.910 1.00 90.44 189 VAL A O 1
ATOM 1422 N N . PRO A 1 190 ? -17.630 -13.006 28.144 1.00 92.69 190 PRO A N 1
ATOM 1423 C CA . PRO A 1 190 ? -18.965 -13.384 27.642 1.00 92.69 190 PRO A CA 1
ATOM 1424 C C . PRO A 1 190 ? -19.745 -12.190 27.037 1.00 92.69 190 PRO A C 1
ATOM 1426 O O . PRO A 1 190 ? -19.463 -11.050 27.405 1.00 92.69 190 PRO A O 1
ATOM 1429 N N . PRO A 1 191 ? -20.744 -12.431 26.158 1.00 93.56 191 PRO A N 1
ATOM 1430 C CA . PRO A 1 191 ? -21.585 -11.367 25.606 1.00 93.56 191 PRO A CA 1
ATOM 1431 C C . PRO A 1 191 ? -22.308 -10.571 26.694 1.00 93.56 191 PRO A C 1
ATOM 1433 O O . PRO A 1 191 ? -22.835 -11.147 27.651 1.00 93.56 191 PRO A O 1
ATOM 1436 N N . ILE A 1 192 ? -22.386 -9.252 26.525 1.00 94.69 192 ILE A N 1
ATOM 1437 C CA . ILE A 1 192 ? -23.072 -8.362 27.467 1.00 94.69 192 ILE A CA 1
ATOM 1438 C C . ILE A 1 192 ? -24.515 -8.158 26.999 1.00 94.69 192 ILE A C 1
ATOM 1440 O O . ILE A 1 192 ? -24.769 -7.817 25.846 1.00 94.69 192 ILE A O 1
ATOM 1444 N N . THR A 1 193 ? -25.474 -8.355 27.904 1.00 94.06 193 THR A N 1
ATOM 1445 C CA . THR A 1 193 ? -26.909 -8.172 27.632 1.00 94.06 193 THR A CA 1
ATOM 1446 C C . THR A 1 193 ? -27.451 -6.946 28.364 1.00 94.06 193 THR A C 1
ATOM 1448 O O . THR A 1 193 ? -26.910 -6.540 29.390 1.00 94.06 193 THR A O 1
ATOM 1451 N N . GLY A 1 194 ? -28.512 -6.331 27.829 1.00 91.06 194 GLY A N 1
ATOM 1452 C CA . GLY A 1 194 ? -29.133 -5.141 28.430 1.00 91.06 194 GLY A CA 1
ATOM 1453 C C . GLY A 1 194 ? -28.329 -3.843 28.278 1.00 91.06 194 GLY A C 1
ATOM 1454 O O . GLY A 1 194 ? -28.674 -2.847 28.905 1.00 91.06 194 GLY A O 1
ATOM 1455 N N . VAL A 1 195 ? -27.282 -3.855 27.449 1.00 92.25 195 VAL A N 1
ATOM 1456 C CA . VAL A 1 195 ? -26.438 -2.700 27.114 1.00 92.25 195 VAL A CA 1
ATOM 1457 C C . VAL A 1 195 ? -26.463 -2.521 25.604 1.00 92.25 195 VAL A C 1
ATOM 1459 O O . VAL A 1 195 ? -26.312 -3.492 24.860 1.00 92.25 195 VAL A O 1
ATOM 1462 N N . ASP A 1 196 ? -26.657 -1.288 25.154 1.00 88.88 196 ASP A N 1
ATOM 1463 C CA . ASP A 1 196 ? -26.851 -0.932 23.749 1.00 88.88 196 ASP A CA 1
ATOM 1464 C C . ASP A 1 196 ? -25.652 -0.194 23.138 1.00 88.88 196 ASP A C 1
ATOM 1466 O O . ASP A 1 196 ? -25.749 0.351 22.038 1.00 88.88 196 ASP A O 1
ATOM 1470 N N . THR A 1 197 ? -24.508 -0.205 23.828 1.00 93.94 197 THR A N 1
ATOM 1471 C CA . THR A 1 197 ? -23.276 0.367 23.297 1.00 93.94 197 THR A CA 1
ATOM 1472 C C . THR A 1 197 ? -22.876 -0.331 22.002 1.00 93.94 197 THR A C 1
ATOM 1474 O O . THR A 1 197 ? -22.638 -1.540 21.959 1.00 93.94 197 THR A O 1
ATOM 1477 N N . ALA A 1 198 ? -22.736 0.453 20.944 1.00 91.69 198 ALA A N 1
ATOM 1478 C CA . ALA A 1 198 ? -22.198 0.009 19.671 1.00 91.69 198 ALA A CA 1
ATOM 1479 C C . ALA A 1 198 ? -21.155 1.007 19.191 1.00 91.69 198 ALA A C 1
ATOM 1481 O O . ALA A 1 198 ? -21.234 2.205 19.480 1.00 91.69 198 ALA A O 1
ATOM 1482 N N . ALA A 1 199 ? -20.172 0.515 18.447 1.00 91.00 199 ALA A N 1
ATOM 1483 C CA . ALA A 1 199 ? -19.128 1.358 17.901 1.00 91.00 199 ALA A CA 1
ATOM 1484 C C . ALA A 1 199 ? -18.709 0.880 16.512 1.00 91.00 199 ALA A C 1
ATOM 1486 O O . ALA A 1 199 ? -18.366 -0.278 16.305 1.00 91.00 199 ALA A O 1
ATOM 1487 N N . THR A 1 200 ? -18.729 1.782 15.538 1.00 85.00 200 THR A N 1
ATOM 1488 C CA . THR A 1 200 ? -18.355 1.489 14.153 1.00 85.00 200 THR A CA 1
ATOM 1489 C C . THR A 1 200 ? -17.368 2.521 13.657 1.00 85.00 200 THR A C 1
ATOM 1491 O O . THR A 1 200 ? -17.461 3.705 13.984 1.00 85.00 200 THR A O 1
ATOM 1494 N N . GLY A 1 201 ? -16.400 2.092 12.865 1.00 80.38 201 GLY A N 1
ATOM 1495 C CA . GLY A 1 201 ? -15.350 3.008 12.468 1.00 80.38 201 GLY A CA 1
ATOM 1496 C C . GLY A 1 201 ? -14.319 2.409 11.547 1.00 80.38 201 GLY A C 1
ATOM 1497 O O . GLY A 1 201 ? -14.499 1.331 10.975 1.00 80.38 201 GLY A O 1
ATOM 1498 N N . TRP A 1 202 ? -13.231 3.150 11.420 1.00 82.19 202 TRP A N 1
ATOM 1499 C CA . TRP A 1 202 ? -12.055 2.742 10.683 1.00 82.19 202 TRP A CA 1
ATOM 1500 C C . TRP A 1 202 ? -10.851 2.711 11.610 1.00 82.19 202 TRP A C 1
ATOM 1502 O O . TRP A 1 202 ? -10.608 3.637 12.384 1.00 82.19 202 TRP A O 1
ATOM 1512 N N . VAL A 1 203 ? -10.058 1.656 11.478 1.00 90.75 203 VAL A N 1
ATOM 1513 C CA . VAL A 1 203 ? -8.674 1.650 11.930 1.00 90.75 203 VAL A CA 1
ATOM 1514 C C . VAL A 1 203 ? -7.780 1.730 10.711 1.00 90.75 203 VAL A C 1
ATOM 1516 O O . VAL A 1 203 ? -7.886 0.922 9.795 1.00 90.75 203 VAL A O 1
ATOM 1519 N N . THR A 1 204 ? -6.912 2.733 10.682 1.00 86.69 204 THR A N 1
ATOM 1520 C CA . THR A 1 204 ? -5.964 2.949 9.594 1.00 86.69 204 THR A CA 1
ATOM 1521 C C . THR A 1 204 ? -4.560 2.660 10.090 1.00 86.69 204 THR A C 1
ATOM 1523 O O . THR A 1 204 ? -4.053 3.391 10.935 1.00 86.69 204 THR A O 1
ATOM 1526 N N . ALA A 1 205 ? -3.926 1.617 9.567 1.00 89.94 205 ALA A N 1
ATOM 1527 C CA . ALA A 1 205 ? -2.520 1.331 9.808 1.00 89.94 205 ALA A CA 1
ATOM 1528 C C . ALA A 1 205 ? -1.685 1.930 8.676 1.00 89.94 205 ALA A C 1
ATOM 1530 O O . ALA A 1 205 ? -1.753 1.464 7.538 1.00 89.94 205 ALA A O 1
ATOM 1531 N N . LYS A 1 206 ? -0.896 2.954 8.985 1.00 85.44 206 LYS A N 1
ATOM 1532 C CA . LYS A 1 206 ? 0.196 3.409 8.132 1.00 85.44 206 LYS A CA 1
ATOM 1533 C C . LYS A 1 206 ? 1.478 2.711 8.574 1.00 85.44 206 LYS A C 1
ATOM 1535 O O . LYS A 1 206 ? 1.763 2.694 9.764 1.00 85.44 206 LYS A O 1
ATOM 1540 N N . ILE A 1 207 ? 2.251 2.153 7.656 1.00 87.75 207 ILE A N 1
ATOM 1541 C CA . ILE A 1 207 ? 3.488 1.433 7.951 1.00 87.75 207 ILE A CA 1
ATOM 1542 C C . ILE A 1 207 ? 4.693 2.116 7.315 1.00 87.75 207 ILE A C 1
ATOM 1544 O O . ILE A 1 207 ? 4.595 2.686 6.233 1.00 87.75 207 ILE A O 1
ATOM 1548 N N . ASN A 1 208 ? 5.831 2.005 7.988 1.00 82.06 208 ASN A N 1
ATOM 1549 C CA . ASN A 1 208 ? 7.137 2.415 7.503 1.00 82.06 208 ASN A CA 1
ATOM 1550 C C . ASN A 1 208 ? 7.974 1.155 7.292 1.00 82.06 208 ASN A C 1
ATOM 1552 O O . ASN A 1 208 ? 8.004 0.275 8.158 1.00 82.06 208 ASN A O 1
ATOM 1556 N N . ARG A 1 209 ? 8.665 1.072 6.159 1.00 79.31 209 ARG A N 1
ATOM 1557 C CA . ARG A 1 209 ? 9.641 0.017 5.887 1.00 79.31 209 ARG A CA 1
ATOM 1558 C C . ARG A 1 209 ? 11.000 0.636 5.602 1.00 79.31 209 ARG A C 1
ATOM 1560 O O . ARG A 1 209 ? 11.078 1.783 5.169 1.00 79.31 209 ARG A O 1
ATOM 1567 N N . ASP A 1 210 ? 12.065 -0.098 5.886 1.00 70.31 210 ASP A N 1
ATOM 1568 C CA . ASP A 1 210 ? 13.384 0.261 5.369 1.00 70.31 210 ASP A CA 1
ATOM 1569 C C . ASP A 1 210 ? 13.532 -0.149 3.893 1.00 70.31 210 ASP A C 1
ATOM 1571 O O . ASP A 1 210 ? 12.643 -0.764 3.302 1.00 70.31 210 ASP A O 1
ATOM 1575 N N . ALA A 1 211 ? 14.684 0.174 3.301 1.00 56.81 211 ALA A N 1
ATOM 1576 C CA . ALA A 1 211 ? 15.011 -0.171 1.917 1.00 56.81 211 ALA A CA 1
ATOM 1577 C C . ALA A 1 211 ? 15.077 -1.691 1.648 1.00 56.81 211 ALA A C 1
ATOM 1579 O O . ALA A 1 211 ? 15.108 -2.110 0.498 1.00 56.81 211 ALA A O 1
ATOM 1580 N N . SER A 1 212 ? 15.102 -2.531 2.689 1.00 62.97 212 SER A N 1
ATOM 1581 C CA . SER A 1 212 ? 15.008 -3.991 2.563 1.00 62.97 212 SER A CA 1
ATOM 1582 C C . SER A 1 212 ? 13.566 -4.500 2.657 1.00 62.97 212 SER A C 1
ATOM 1584 O O . SER A 1 212 ? 13.336 -5.707 2.699 1.00 62.97 212 SER A O 1
ATOM 1586 N N . GLY A 1 213 ? 12.582 -3.599 2.729 1.00 65.19 213 GLY A N 1
ATOM 1587 C CA . GLY A 1 213 ? 11.178 -3.940 2.930 1.00 65.19 213 GLY A CA 1
ATOM 1588 C C . GLY A 1 213 ? 10.854 -4.391 4.356 1.00 65.19 213 GLY A C 1
ATOM 1589 O O . GLY A 1 213 ? 9.716 -4.795 4.618 1.00 65.19 213 GLY A O 1
ATOM 1590 N N . THR A 1 214 ? 11.794 -4.315 5.301 1.00 78.38 214 THR A N 1
ATOM 1591 C CA . THR A 1 214 ? 11.551 -4.692 6.699 1.00 78.38 214 THR A CA 1
ATOM 1592 C C . THR A 1 214 ? 10.686 -3.631 7.362 1.00 78.38 214 THR A C 1
ATOM 1594 O O . THR A 1 214 ? 10.967 -2.443 7.251 1.00 78.38 214 THR A O 1
ATOM 1597 N N . LEU A 1 215 ? 9.617 -4.045 8.049 1.00 82.75 215 LEU A N 1
ATOM 1598 C CA . LEU A 1 215 ? 8.757 -3.136 8.808 1.00 82.75 215 LEU A CA 1
ATOM 1599 C C . LEU A 1 215 ? 9.567 -2.497 9.947 1.00 82.75 215 LEU A C 1
ATOM 1601 O O . LEU A 1 215 ? 10.043 -3.204 10.830 1.00 82.75 215 LEU A O 1
ATOM 1605 N N . THR A 1 216 ? 9.708 -1.174 9.936 1.00 87.94 216 THR A N 1
ATOM 1606 C CA . THR A 1 216 ? 10.467 -0.410 10.945 1.00 87.94 216 THR A CA 1
ATOM 1607 C C . THR A 1 216 ? 9.571 0.366 11.903 1.00 87.94 216 THR A C 1
ATOM 1609 O O . THR A 1 216 ? 10.017 0.795 12.966 1.00 87.94 216 THR A O 1
ATOM 1612 N N . GLY A 1 217 ? 8.297 0.534 11.552 1.00 91.69 217 GLY A N 1
ATOM 1613 C CA . GLY A 1 217 ? 7.324 1.218 12.388 1.00 91.69 217 GLY A CA 1
ATOM 1614 C C . GLY A 1 217 ? 6.075 1.595 11.614 1.00 91.69 217 GLY A C 1
ATOM 1615 O O . GLY A 1 217 ? 5.759 1.004 10.582 1.00 91.69 217 GLY A O 1
ATOM 1616 N N . GLY A 1 218 ? 5.371 2.600 12.111 1.00 90.94 218 GLY A N 1
ATOM 1617 C CA . GLY A 1 218 ? 4.153 3.106 11.511 1.00 90.94 218 GLY A CA 1
ATOM 1618 C C . GLY A 1 218 ? 3.306 3.908 12.487 1.00 90.94 218 GLY A C 1
ATOM 1619 O O . GLY A 1 218 ? 3.739 4.278 13.578 1.00 90.94 218 GLY A O 1
ATOM 1620 N N . SER A 1 219 ? 2.066 4.157 12.099 1.00 91.94 219 SER A N 1
ATOM 1621 C CA . SER A 1 219 ? 1.041 4.704 12.971 1.00 91.94 219 SER A CA 1
ATOM 1622 C C . SER A 1 219 ? -0.282 3.974 12.775 1.00 91.94 219 SER A C 1
ATOM 1624 O O . SER A 1 219 ? -0.612 3.519 11.683 1.00 91.94 219 SER A O 1
ATOM 1626 N N . VAL A 1 220 ? -1.051 3.857 13.850 1.00 94.81 220 VAL A N 1
ATOM 1627 C CA . VAL A 1 220 ? -2.399 3.300 13.849 1.00 94.81 220 VAL A CA 1
ATOM 1628 C C . VAL A 1 220 ? -3.364 4.396 14.268 1.00 94.81 220 VAL A C 1
ATOM 1630 O O . VAL A 1 220 ? -3.347 4.859 15.409 1.00 94.81 220 VAL A O 1
ATOM 1633 N N . THR A 1 221 ? -4.194 4.836 13.332 1.00 90.25 221 THR A N 1
ATOM 1634 C CA . THR A 1 221 ? -5.270 5.793 13.571 1.00 90.25 221 THR A CA 1
ATOM 1635 C C . THR A 1 221 ? -6.560 5.043 13.850 1.00 90.25 221 THR A C 1
ATOM 1637 O O . THR A 1 221 ? -7.001 4.248 13.029 1.00 90.25 221 THR A O 1
ATOM 1640 N N . PHE A 1 222 ? -7.179 5.330 14.983 1.00 93.50 222 PHE A N 1
ATOM 1641 C CA . PHE A 1 222 ? -8.525 4.911 15.334 1.00 93.50 222 PHE A CA 1
ATOM 1642 C C . PHE A 1 222 ? -9.458 6.075 15.033 1.00 93.50 222 PHE A C 1
ATOM 1644 O O . PHE A 1 222 ? -9.204 7.178 15.512 1.00 93.50 222 PHE A O 1
ATOM 1651 N N . ASP A 1 223 ? -10.510 5.830 14.265 1.00 88.88 223 ASP A N 1
ATOM 1652 C CA . ASP A 1 223 ? -11.611 6.758 14.013 1.00 88.88 223 ASP A CA 1
ATOM 1653 C C . ASP A 1 223 ? -12.917 5.988 14.230 1.00 88.88 223 ASP A C 1
ATOM 1655 O O . ASP A 1 223 ? -13.388 5.262 13.350 1.00 88.88 223 ASP A O 1
ATOM 1659 N N . VAL A 1 224 ? -13.435 6.052 15.457 1.00 89.31 224 VAL A N 1
ATOM 1660 C CA . VAL A 1 224 ? -14.521 5.188 15.930 1.00 89.31 224 VAL A CA 1
ATOM 1661 C C . VAL A 1 224 ? -15.708 6.035 16.360 1.00 89.31 224 VAL A C 1
ATOM 1663 O O . VAL A 1 224 ? -15.644 6.761 17.350 1.00 89.31 224 VAL A O 1
ATOM 1666 N N . ASN A 1 225 ? -16.820 5.898 15.647 1.00 88.56 225 ASN A N 1
ATOM 1667 C CA . ASN A 1 225 ? -18.101 6.466 16.045 1.00 88.56 225 ASN A CA 1
ATOM 1668 C C . ASN A 1 225 ? -18.799 5.512 17.006 1.00 88.56 225 ASN A C 1
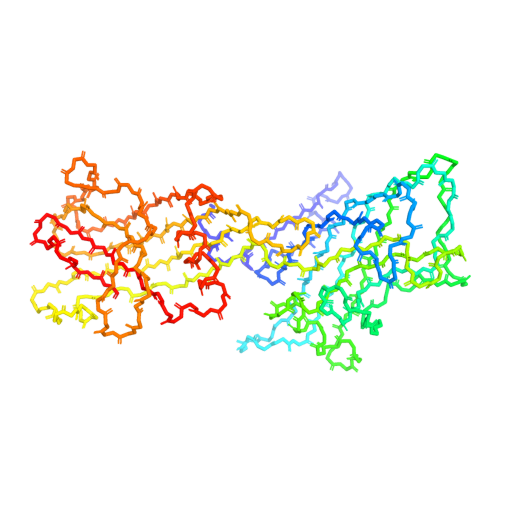ATOM 1670 O O . ASN A 1 225 ? -18.830 4.311 16.752 1.00 88.56 225 ASN A O 1
ATOM 1674 N N . TYR A 1 226 ? -19.382 6.035 18.077 1.00 92.94 226 TYR A N 1
ATOM 1675 C CA . TYR A 1 226 ? -20.096 5.240 19.072 1.00 92.94 226 TYR A CA 1
ATOM 1676 C C . TYR A 1 226 ? -21.507 5.766 19.313 1.00 92.94 226 TYR A C 1
ATOM 1678 O O . TYR A 1 226 ? -21.801 6.948 19.105 1.00 92.94 226 TYR A O 1
ATOM 1686 N N . THR A 1 227 ? -22.358 4.868 19.796 1.00 93.31 227 THR A N 1
ATOM 1687 C CA . THR A 1 227 ? -23.719 5.138 20.264 1.00 93.31 227 THR A CA 1
ATOM 1688 C C . THR A 1 227 ? -23.994 4.344 21.537 1.00 93.31 227 THR A C 1
ATOM 1690 O O . THR A 1 227 ? -23.536 3.211 21.654 1.00 93.31 227 THR A O 1
ATOM 1693 N N . ASN A 1 228 ? -24.748 4.933 22.458 1.00 94.75 228 ASN A N 1
ATOM 1694 C CA . ASN A 1 228 ? -25.198 4.385 23.734 1.00 94.75 228 ASN A CA 1
ATOM 1695 C C . ASN A 1 228 ? -26.434 5.181 24.183 1.00 94.75 228 ASN A C 1
ATOM 1697 O O . ASN A 1 228 ? -26.502 6.391 23.943 1.00 94.75 228 ASN A O 1
ATOM 1701 N N . ASN A 1 229 ? -27.383 4.552 24.873 1.00 93.50 229 ASN A N 1
ATOM 1702 C CA . ASN A 1 229 ? -28.502 5.274 25.470 1.00 93.50 229 ASN A CA 1
ATOM 1703 C C . ASN A 1 229 ? -28.058 6.007 26.743 1.00 93.50 229 ASN A C 1
ATOM 1705 O O . ASN A 1 229 ? -27.984 5.442 27.833 1.00 93.50 229 ASN A O 1
ATOM 1709 N N . GLY A 1 230 ? -27.807 7.309 26.601 1.00 91.75 230 GLY A N 1
ATOM 1710 C CA . GLY A 1 230 ? -27.463 8.201 27.706 1.00 91.75 230 GLY A CA 1
ATOM 1711 C C . GLY A 1 230 ? -25.957 8.323 27.964 1.00 91.75 230 GLY A C 1
ATOM 1712 O O . GLY A 1 230 ? -25.147 7.866 27.153 1.00 91.75 230 GLY A O 1
ATOM 1713 N N . PRO A 1 231 ? -25.567 8.983 29.069 1.00 95.50 231 PRO A N 1
ATOM 1714 C CA . PRO A 1 231 ? -24.174 9.314 29.333 1.00 95.50 231 PRO A CA 1
ATOM 1715 C C . PRO A 1 231 ? -23.252 8.092 29.401 1.00 95.50 231 PRO A C 1
ATOM 1717 O O . PRO A 1 231 ? -23.607 7.064 29.975 1.00 95.50 231 PRO A O 1
ATOM 1720 N N . ILE A 1 232 ? -22.044 8.230 28.859 1.00 96.00 232 ILE A N 1
ATOM 1721 C CA . ILE A 1 232 ? -21.014 7.188 28.833 1.00 96.00 232 ILE A CA 1
ATOM 1722 C C . ILE A 1 232 ? -19.625 7.809 29.005 1.00 96.00 232 ILE A C 1
ATOM 1724 O O . ILE A 1 232 ? -19.327 8.865 28.444 1.00 96.00 232 ILE A O 1
ATOM 1728 N N . THR A 1 233 ? -18.760 7.134 29.761 1.00 97.12 233 THR A N 1
ATOM 1729 C CA . THR A 1 233 ? -17.357 7.526 29.948 1.00 97.12 233 THR A CA 1
ATOM 1730 C C . THR A 1 233 ? -16.458 6.391 29.492 1.00 97.12 233 THR A C 1
ATOM 1732 O O . THR A 1 233 ? -16.417 5.337 30.129 1.00 97.12 233 THR A O 1
ATOM 1735 N N . PHE A 1 234 ? -15.726 6.605 28.402 1.00 97.12 234 PHE A N 1
ATOM 1736 C CA . PHE A 1 234 ? -14.744 5.661 27.887 1.00 97.12 234 PHE A CA 1
ATOM 1737 C C . PHE A 1 234 ? -13.419 5.779 28.630 1.00 97.12 234 PHE A C 1
ATOM 1739 O O . PHE A 1 234 ? -12.893 6.875 28.832 1.00 97.12 234 PHE A O 1
ATOM 1746 N N . THR A 1 235 ? -12.874 4.626 28.996 1.00 97.50 235 THR A N 1
ATOM 1747 C CA . THR A 1 235 ? -11.637 4.457 29.774 1.00 97.50 235 THR A CA 1
ATOM 1748 C C . THR A 1 235 ? -10.605 3.613 29.035 1.00 97.50 235 THR A C 1
ATOM 1750 O O . THR A 1 235 ? -9.532 3.361 29.570 1.00 97.50 235 THR A O 1
ATOM 1753 N N . GLY A 1 236 ? -10.909 3.168 27.816 1.00 96.94 236 GLY A N 1
ATOM 1754 C CA . GLY A 1 236 ? -10.005 2.357 27.017 1.00 96.94 236 GLY A CA 1
ATOM 1755 C C . GLY A 1 236 ? -10.480 2.226 25.576 1.00 96.94 236 GLY A C 1
ATOM 1756 O O . GLY A 1 236 ? -11.679 2.164 25.316 1.00 96.94 236 GLY A O 1
ATOM 1757 N N . LEU A 1 237 ? -9.531 2.195 24.648 1.00 97.00 237 LEU A N 1
ATOM 1758 C CA . LEU A 1 237 ? -9.727 1.855 23.239 1.00 97.00 237 LEU A CA 1
ATOM 1759 C C . LEU A 1 237 ? -8.401 1.304 22.719 1.00 97.00 237 LEU A C 1
ATOM 1761 O O . LEU A 1 237 ? -7.390 2.016 22.737 1.00 97.00 237 LEU A O 1
ATOM 1765 N N . HIS A 1 238 ? -8.374 0.036 22.321 1.00 96.94 238 HIS A N 1
ATOM 1766 C CA . HIS A 1 238 ? -7.113 -0.653 22.037 1.00 96.94 238 HIS A CA 1
ATOM 1767 C C . HIS A 1 238 ? -7.276 -1.784 21.028 1.00 96.94 238 HIS A C 1
ATOM 1769 O O . HIS A 1 238 ? -8.372 -2.307 20.847 1.00 96.94 238 HIS A O 1
ATOM 1775 N N . ILE A 1 239 ? -6.156 -2.203 20.438 1.00 97.25 239 ILE A N 1
ATOM 1776 C CA . ILE A 1 239 ? -6.043 -3.461 19.694 1.00 97.25 239 ILE A CA 1
ATOM 1777 C C . ILE A 1 239 ? -5.455 -4.536 20.601 1.00 97.25 239 ILE A C 1
ATOM 1779 O O . ILE A 1 239 ? -4.427 -4.326 21.258 1.00 97.25 239 ILE A O 1
ATOM 1783 N N . HIS A 1 240 ? -6.094 -5.698 20.572 1.00 96.88 240 HIS A N 1
ATOM 1784 C CA . HIS A 1 240 ? -5.657 -6.914 21.228 1.00 96.88 240 HIS A CA 1
ATOM 1785 C C . HIS A 1 240 ? -5.026 -7.882 20.225 1.00 96.88 240 HIS A C 1
ATOM 1787 O O . HIS A 1 240 ? -5.539 -8.049 19.118 1.00 96.88 240 HIS A O 1
ATOM 1793 N N . TYR A 1 241 ? -3.925 -8.527 20.617 1.00 96.62 241 TYR A N 1
ATOM 1794 C CA . TYR A 1 241 ? -3.209 -9.505 19.792 1.00 96.62 241 TYR A CA 1
ATOM 1795 C C . TYR A 1 241 ? -2.331 -10.439 20.656 1.00 96.62 241 TYR A C 1
ATOM 1797 O O . TYR A 1 241 ? -1.774 -9.981 21.658 1.00 96.62 241 TYR A O 1
ATOM 1805 N N . PRO A 1 242 ? -2.149 -11.720 20.274 1.00 95.50 242 PRO A N 1
ATOM 1806 C CA . PRO A 1 242 ? -2.926 -12.453 19.271 1.00 95.50 242 PRO A CA 1
ATOM 1807 C C . PRO A 1 242 ? -4.284 -12.876 19.845 1.00 95.50 242 PRO A C 1
ATOM 1809 O O . PRO A 1 242 ? -4.340 -13.488 20.908 1.00 95.50 242 PRO A O 1
ATOM 1812 N N . GLY A 1 243 ? -5.374 -12.561 19.149 1.00 90.00 243 GLY A N 1
ATOM 1813 C CA . GLY A 1 243 ? -6.741 -12.872 19.561 1.00 90.00 243 GLY A CA 1
ATOM 1814 C C . GLY A 1 243 ? -7.653 -13.056 18.357 1.00 90.00 243 GLY A C 1
ATOM 1815 O O . GLY A 1 243 ? -8.044 -12.084 17.718 1.00 90.00 243 GLY A O 1
ATOM 1816 N N . THR A 1 244 ? -7.989 -14.308 18.054 1.00 87.44 244 THR A N 1
ATOM 1817 C CA . THR A 1 244 ? -9.024 -14.641 17.071 1.00 87.44 244 THR A CA 1
ATOM 1818 C C . THR A 1 244 ? -10.418 -14.442 17.670 1.00 87.44 244 THR A C 1
ATOM 1820 O O . THR A 1 244 ? -10.582 -14.271 18.882 1.00 87.44 244 THR A O 1
ATOM 1823 N N . ALA A 1 245 ? -11.447 -14.474 16.820 1.00 81.88 245 ALA A N 1
ATOM 1824 C CA . ALA A 1 245 ? -12.833 -14.309 17.246 1.00 81.88 245 ALA A CA 1
ATOM 1825 C C . ALA A 1 245 ? -13.194 -15.233 18.429 1.00 81.88 245 ALA A C 1
ATOM 1827 O O . ALA A 1 245 ? -13.024 -16.450 18.369 1.00 81.88 245 ALA A O 1
ATOM 1828 N N . GLY A 1 246 ? -13.706 -14.634 19.507 1.00 85.44 246 GLY A N 1
ATOM 1829 C CA . GLY A 1 246 ? -14.122 -15.345 20.718 1.00 85.44 246 GLY A CA 1
ATOM 1830 C C . GLY A 1 246 ? -13.018 -15.590 21.756 1.00 85.44 246 GLY A C 1
ATOM 1831 O O . GLY A 1 246 ? -13.324 -16.088 22.838 1.00 85.44 246 GLY A O 1
ATOM 1832 N N . VAL A 1 247 ? -11.763 -15.218 21.488 1.00 90.69 247 VAL A N 1
ATOM 1833 C CA . VAL A 1 247 ? -10.636 -15.424 22.411 1.00 90.69 247 VAL A CA 1
ATOM 1834 C C . VAL A 1 247 ? -10.134 -14.086 22.949 1.00 90.69 247 VAL A C 1
ATOM 1836 O O . VAL A 1 247 ? -9.782 -13.192 22.186 1.00 90.69 247 VAL A O 1
ATOM 1839 N N . ASN A 1 248 ? -10.069 -13.951 24.277 1.00 91.44 248 ASN A N 1
ATOM 1840 C CA . ASN A 1 248 ? -9.475 -12.773 24.912 1.00 91.44 248 ASN A CA 1
ATOM 1841 C C . ASN A 1 248 ? -7.952 -12.778 24.729 1.00 91.44 248 ASN A C 1
ATOM 1843 O O . ASN A 1 248 ? -7.306 -13.809 24.915 1.00 91.44 248 ASN A O 1
ATOM 1847 N N . ALA A 1 249 ? -7.379 -11.615 24.429 1.00 94.69 249 ALA A N 1
ATOM 1848 C CA . ALA A 1 249 ? -5.943 -11.447 24.222 1.00 94.69 249 ALA A CA 1
ATOM 1849 C C . ALA A 1 249 ? -5.384 -10.229 24.971 1.00 94.69 249 ALA A C 1
ATOM 1851 O O . ALA A 1 249 ? -6.131 -9.426 25.536 1.00 94.69 249 ALA A O 1
ATOM 1852 N N . ALA A 1 250 ? -4.058 -10.091 24.997 1.00 96.44 250 ALA A N 1
ATOM 1853 C CA . ALA A 1 250 ? -3.393 -8.951 25.622 1.00 96.44 250 ALA A CA 1
ATOM 1854 C C . ALA A 1 250 ? -3.626 -7.660 24.823 1.00 96.44 250 ALA A C 1
ATOM 1856 O O . ALA A 1 250 ? -3.692 -7.693 23.595 1.00 96.44 250 ALA A O 1
ATOM 1857 N N . VAL A 1 251 ? -3.704 -6.521 25.517 1.00 96.88 251 VAL A N 1
ATOM 1858 C CA . VAL A 1 251 ? -3.699 -5.192 24.889 1.00 96.88 251 VAL A CA 1
ATOM 1859 C C . VAL A 1 251 ? -2.292 -4.893 24.386 1.00 96.88 251 VAL A C 1
ATOM 1861 O O . VAL A 1 251 ? -1.365 -4.841 25.193 1.00 96.88 251 VAL A O 1
ATOM 1864 N N . ILE A 1 252 ? -2.136 -4.654 23.082 1.00 97.88 252 ILE A N 1
ATOM 1865 C CA . ILE A 1 252 ? -0.824 -4.347 22.497 1.00 97.88 252 ILE A CA 1
ATOM 1866 C C . ILE A 1 252 ? -0.727 -2.902 22.003 1.00 97.88 252 ILE A C 1
ATOM 1868 O O . ILE A 1 252 ? 0.212 -2.196 22.365 1.00 97.88 252 ILE A O 1
ATOM 1872 N N . ILE A 1 253 ? -1.686 -2.438 21.194 1.00 97.12 253 ILE A N 1
ATOM 1873 C CA . ILE A 1 253 ? -1.697 -1.057 20.683 1.00 97.12 253 ILE A CA 1
ATOM 1874 C C . ILE A 1 253 ? -2.784 -0.288 21.428 1.00 97.12 253 ILE A C 1
ATOM 1876 O O . ILE A 1 253 ? -3.973 -0.472 21.172 1.00 97.12 253 ILE A O 1
ATOM 1880 N N . ASN A 1 254 ? -2.366 0.558 22.369 1.00 96.06 254 ASN A N 1
ATOM 1881 C CA . ASN A 1 254 ? -3.244 1.319 23.252 1.00 96.06 254 ASN A CA 1
ATOM 1882 C C . ASN A 1 254 ? -3.312 2.790 22.809 1.00 96.06 254 ASN A C 1
ATOM 1884 O O . ASN A 1 254 ? -2.282 3.426 22.603 1.00 96.06 254 ASN A O 1
ATOM 1888 N N . THR A 1 255 ? -4.521 3.343 22.695 1.00 95.00 255 THR A N 1
ATOM 1889 C CA . THR A 1 255 ? -4.744 4.755 22.330 1.00 95.00 255 THR A CA 1
ATOM 1890 C C . THR A 1 255 ? -4.380 5.775 23.414 1.00 95.00 255 THR A C 1
ATOM 1892 O O . THR A 1 255 ? -4.484 6.982 23.189 1.00 95.00 255 THR A O 1
ATOM 1895 N N . GLY A 1 256 ? -3.984 5.305 24.595 1.00 94.19 256 GLY A N 1
ATOM 1896 C CA . GLY A 1 256 ? -3.702 6.100 25.782 1.00 94.19 256 GLY A CA 1
ATOM 1897 C C . GLY A 1 256 ? -4.936 6.400 26.632 1.00 94.19 256 GLY A C 1
ATOM 1898 O O . GLY A 1 256 ? -4.781 7.029 27.678 1.00 94.19 256 GLY A O 1
ATOM 1899 N N . LEU A 1 257 ? -6.139 5.980 26.215 1.00 94.88 257 LEU A N 1
ATOM 1900 C CA . LEU A 1 257 ? -7.314 6.060 27.082 1.00 94.88 257 LEU A CA 1
ATOM 1901 C C . LEU A 1 257 ? -7.120 5.173 28.313 1.00 94.88 257 LEU A C 1
ATOM 1903 O O . LEU A 1 257 ? -6.621 4.052 28.217 1.00 94.88 257 LEU A O 1
ATOM 1907 N N . SER A 1 258 ? -7.480 5.714 29.470 1.00 95.38 258 SER A N 1
ATOM 1908 C CA . SER A 1 258 ? -7.314 5.062 30.766 1.00 95.38 258 SER A CA 1
ATOM 1909 C C . SER A 1 258 ? -8.336 5.603 31.769 1.00 95.38 258 SER A C 1
ATOM 1911 O O . SER A 1 258 ? -9.081 6.538 31.475 1.00 95.38 258 SER A O 1
ATOM 1913 N N . GLY A 1 259 ? -8.339 5.078 32.997 1.00 92.56 259 GLY A N 1
ATOM 1914 C CA . GLY A 1 259 ? -9.146 5.640 34.088 1.00 92.56 259 GLY A CA 1
ATOM 1915 C C . GLY A 1 259 ? -8.793 7.089 34.467 1.00 92.56 259 GLY A C 1
ATOM 1916 O O . GLY A 1 259 ? -9.591 7.746 35.125 1.00 92.56 259 GLY A O 1
ATOM 1917 N N . THR A 1 260 ? -7.626 7.597 34.054 1.00 93.06 260 THR A N 1
ATOM 1918 C CA . THR A 1 260 ? -7.187 8.987 34.285 1.00 93.06 260 THR A CA 1
ATOM 1919 C C . THR A 1 260 ? -7.140 9.830 33.008 1.00 93.06 260 THR A C 1
ATOM 1921 O O . THR A 1 260 ? -6.925 11.037 33.084 1.00 93.06 260 THR A O 1
ATOM 1924 N N . ASN A 1 261 ? -7.352 9.215 31.842 1.00 93.75 261 ASN A N 1
ATOM 1925 C CA . ASN A 1 261 ? -7.431 9.869 30.540 1.00 93.75 261 ASN A CA 1
ATOM 1926 C C . ASN A 1 261 ? -8.672 9.354 29.806 1.00 93.75 261 ASN A C 1
ATOM 1928 O O . ASN A 1 261 ? -8.604 8.395 29.034 1.00 93.75 261 ASN A O 1
ATOM 1932 N N . THR A 1 262 ? -9.817 9.956 30.105 1.00 95.75 262 THR A N 1
ATOM 1933 C CA . THR A 1 262 ? -11.129 9.474 29.671 1.00 95.75 262 THR A CA 1
ATOM 1934 C C . THR A 1 262 ? -11.672 10.257 28.478 1.00 95.75 262 THR A C 1
ATOM 1936 O O . THR A 1 262 ? -11.211 11.351 28.146 1.00 95.75 262 THR A O 1
ATOM 1939 N N . VAL A 1 263 ? -12.683 9.690 27.817 1.00 93.56 263 VAL A N 1
ATOM 1940 C CA . VAL A 1 263 ? -13.563 10.431 26.903 1.00 93.56 263 VAL A CA 1
ATOM 1941 C C . VAL A 1 263 ? -14.984 10.323 27.417 1.00 93.56 263 VAL A C 1
ATOM 1943 O O . VAL A 1 263 ? -15.532 9.227 27.498 1.00 93.56 263 VAL A O 1
ATOM 1946 N N . GLU A 1 264 ? -15.585 11.459 27.743 1.00 95.69 264 GLU A N 1
ATOM 1947 C CA . GLU A 1 264 ? -16.957 11.535 28.234 1.00 95.69 264 GLU A CA 1
ATOM 1948 C C . GLU A 1 264 ? -17.911 11.975 27.126 1.00 95.69 264 GLU A C 1
ATOM 1950 O O . GLU A 1 264 ? -17.603 12.867 26.332 1.00 95.69 264 GLU A O 1
ATOM 1955 N N . SER A 1 265 ? -19.095 11.373 27.099 1.00 93.94 265 SER A N 1
ATOM 1956 C CA . SER A 1 265 ? -20.226 11.838 26.305 1.00 93.94 265 SER A CA 1
ATOM 1957 C C . SER A 1 265 ? -21.470 11.865 27.165 1.00 93.94 265 SER A C 1
ATOM 1959 O O . SER A 1 265 ? -21.879 10.848 27.712 1.00 93.94 265 SER A O 1
ATOM 1961 N N . THR A 1 266 ? -22.094 13.034 27.265 1.00 94.50 266 THR A N 1
ATOM 1962 C CA . THR A 1 266 ? -23.349 13.221 28.003 1.00 94.50 266 THR A CA 1
ATOM 1963 C C . THR A 1 266 ? -24.573 12.790 27.198 1.00 94.50 266 THR A C 1
ATOM 1965 O O . THR A 1 266 ? -25.632 12.558 27.775 1.00 94.50 266 THR A O 1
ATOM 1968 N N . THR A 1 267 ? -24.444 12.669 25.875 1.00 90.44 267 THR A N 1
ATOM 1969 C CA . THR A 1 267 ? -25.536 12.289 24.966 1.00 90.44 267 THR A CA 1
ATOM 1970 C C . THR A 1 267 ? -25.510 10.812 24.591 1.00 90.44 267 THR A C 1
ATOM 1972 O O . THR A 1 267 ? -26.502 10.309 24.074 1.00 90.44 267 THR A O 1
ATOM 1975 N N . GLY A 1 268 ? -24.388 10.126 24.831 1.00 90.75 268 GLY A N 1
ATOM 1976 C CA . GLY A 1 268 ? -24.197 8.723 24.468 1.00 90.75 268 GLY A CA 1
ATOM 1977 C C . GLY A 1 268 ? -23.794 8.499 23.014 1.00 90.75 268 GLY A C 1
ATOM 1978 O O . GLY A 1 268 ? -23.516 7.375 22.622 1.00 90.75 268 GLY A O 1
ATOM 1979 N N . SER A 1 269 ? -23.684 9.553 22.207 1.00 91.69 269 SER A N 1
ATOM 1980 C CA . SER A 1 269 ? -23.222 9.466 20.818 1.00 91.69 269 SER A CA 1
ATOM 1981 C C . SER A 1 269 ? -22.007 10.350 20.583 1.00 91.69 269 SER A C 1
ATOM 1983 O O . SER A 1 269 ? -21.902 11.424 21.181 1.00 91.69 269 SER A O 1
ATOM 1985 N N . GLY A 1 270 ? -21.117 9.940 19.685 1.00 89.06 270 GLY A N 1
ATOM 1986 C CA . GLY A 1 270 ? -19.974 10.759 19.302 1.00 89.06 270 GLY A CA 1
ATOM 1987 C C . GLY A 1 270 ? -18.912 9.985 18.540 1.00 89.06 270 GLY A C 1
ATOM 1988 O O . GLY A 1 270 ? -19.175 8.933 17.963 1.00 89.06 270 GLY A O 1
ATOM 1989 N N . ASN A 1 271 ? -17.702 10.534 18.549 1.00 91.00 271 ASN A N 1
ATOM 1990 C CA . ASN A 1 271 ? -16.535 9.960 17.898 1.00 91.00 271 ASN A CA 1
ATOM 1991 C C . ASN A 1 271 ? -15.333 9.955 18.850 1.00 91.00 271 ASN A C 1
ATOM 1993 O O . ASN A 1 271 ? -15.126 10.908 19.604 1.00 91.00 271 ASN A O 1
ATOM 1997 N N . VAL A 1 272 ? -14.532 8.893 18.795 1.00 86.88 272 VAL A N 1
ATOM 1998 C CA . VAL A 1 272 ? -13.196 8.831 19.385 1.00 86.88 272 VAL A CA 1
ATOM 1999 C C . VAL A 1 272 ? -12.184 8.692 18.255 1.00 86.88 272 VAL A C 1
ATOM 2001 O O . VAL A 1 272 ? -12.079 7.634 17.635 1.00 86.88 272 VAL A O 1
ATOM 2004 N N . THR A 1 273 ? -11.403 9.752 18.036 1.00 89.50 273 THR A N 1
ATOM 2005 C CA . THR A 1 273 ? -10.242 9.723 17.141 1.00 89.50 273 THR A CA 1
ATOM 2006 C C . THR A 1 273 ? -8.943 9.730 17.945 1.00 89.50 273 THR A C 1
ATOM 2008 O O . THR A 1 273 ? -8.744 10.583 18.820 1.00 89.50 273 THR A O 1
ATOM 2011 N N . ARG A 1 274 ? -8.046 8.778 17.671 1.00 87.75 274 ARG A N 1
ATOM 2012 C CA . ARG A 1 274 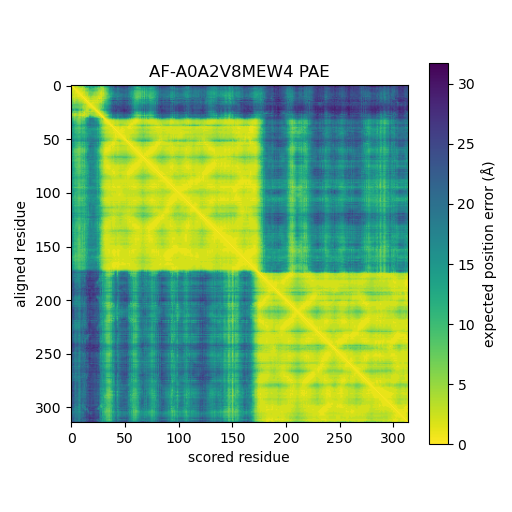? -6.732 8.640 18.324 1.00 87.75 274 ARG A CA 1
ATOM 2013 C C . ARG A 1 274 ? -5.687 8.159 17.324 1.00 87.75 274 ARG A C 1
ATOM 2015 O O . ARG A 1 274 ? -6.008 7.411 16.410 1.00 87.75 274 ARG A O 1
ATOM 2022 N N . VAL A 1 275 ? -4.433 8.557 17.510 1.00 89.06 275 VAL A N 1
ATOM 2023 C CA . VAL A 1 275 ? -3.302 8.071 16.708 1.00 89.06 275 VAL A CA 1
ATOM 2024 C C . VAL A 1 275 ? -2.262 7.493 17.649 1.00 89.06 275 VAL A C 1
ATOM 2026 O O . VAL A 1 275 ? -1.879 8.146 18.617 1.00 89.06 275 VAL A O 1
ATOM 2029 N N . VAL A 1 276 ? -1.811 6.279 17.357 1.00 94.50 276 VAL A N 1
ATOM 2030 C CA . VAL A 1 276 ? -0.755 5.592 18.101 1.00 94.50 276 VAL A CA 1
ATOM 2031 C C . VAL A 1 276 ? 0.419 5.379 17.168 1.00 94.50 276 VAL A C 1
ATOM 2033 O O . VAL A 1 276 ? 0.258 4.770 16.115 1.00 94.50 276 VAL A O 1
ATOM 2036 N N . ASN A 1 277 ? 1.595 5.871 17.540 1.00 93.31 277 ASN A N 1
ATOM 2037 C CA . ASN A 1 277 ? 2.815 5.586 16.794 1.00 93.31 277 ASN A CA 1
ATOM 2038 C C . ASN A 1 277 ? 3.404 4.256 17.267 1.00 93.31 277 ASN A C 1
ATOM 2040 O O . ASN A 1 277 ? 3.402 3.956 18.461 1.00 93.31 277 ASN A O 1
ATOM 2044 N N . VAL A 1 278 ? 3.899 3.469 16.320 1.00 94.62 278 VAL A N 1
ATOM 2045 C CA . VAL A 1 278 ? 4.599 2.208 16.556 1.00 94.62 278 VAL A CA 1
ATOM 2046 C C . VAL A 1 278 ? 5.983 2.346 15.947 1.00 94.62 278 VAL A C 1
ATOM 2048 O O . VAL A 1 278 ? 6.118 2.741 14.791 1.00 94.62 278 VAL A O 1
ATOM 2051 N N . ASP A 1 279 ? 7.014 2.013 16.705 1.00 90.06 279 ASP A N 1
ATOM 2052 C CA . ASP A 1 279 ? 8.392 2.050 16.233 1.00 90.06 279 ASP A CA 1
ATOM 2053 C C . ASP A 1 279 ? 9.160 0.806 16.692 1.00 90.06 279 ASP A C 1
ATOM 2055 O O . ASP A 1 279 ? 8.649 -0.047 17.426 1.00 90.06 279 ASP A O 1
ATOM 2059 N N . SER A 1 280 ? 10.406 0.700 16.239 1.00 88.06 280 SER A N 1
ATOM 2060 C CA . SER A 1 280 ? 11.288 -0.429 16.522 1.00 88.06 280 SER A CA 1
ATOM 2061 C C . SER A 1 280 ? 11.625 -0.619 18.005 1.00 88.06 280 SER A C 1
ATOM 2063 O O . SER A 1 280 ? 12.136 -1.677 18.366 1.00 88.06 280 SER A O 1
ATOM 2065 N N . SER A 1 281 ? 11.355 0.360 18.877 1.00 92.00 281 SER A N 1
ATOM 2066 C CA . SER A 1 281 ? 11.538 0.215 20.328 1.00 92.00 281 SER A CA 1
ATOM 2067 C C . SER A 1 281 ? 10.444 -0.629 20.990 1.00 92.00 281 SER A C 1
ATOM 2069 O O . SER A 1 281 ? 10.645 -1.103 22.109 1.00 92.00 281 SER A O 1
ATOM 2071 N N . ASN A 1 282 ? 9.322 -0.884 20.300 1.00 93.00 282 ASN A N 1
ATOM 2072 C CA . ASN A 1 282 ? 8.245 -1.761 20.764 1.00 93.00 282 ASN A CA 1
ATOM 2073 C C . ASN A 1 282 ? 8.041 -2.960 19.811 1.00 93.00 282 ASN A C 1
ATOM 2075 O O . ASN A 1 282 ? 7.140 -2.941 18.964 1.00 93.00 282 ASN A O 1
ATOM 2079 N N . PRO A 1 283 ? 8.841 -4.038 19.956 1.00 94.56 283 PRO A N 1
ATOM 2080 C CA . PRO A 1 283 ? 8.782 -5.200 19.069 1.00 94.56 283 PRO A CA 1
ATOM 2081 C C . PRO A 1 283 ? 7.413 -5.888 19.031 1.00 94.56 283 PRO A C 1
ATOM 2083 O O . PRO A 1 283 ? 6.995 -6.357 17.975 1.00 94.56 283 PRO A O 1
ATOM 2086 N N . THR A 1 284 ? 6.686 -5.927 20.151 1.00 96.31 284 THR A N 1
ATOM 2087 C CA . THR A 1 284 ? 5.361 -6.565 20.223 1.00 96.31 284 THR A CA 1
ATOM 2088 C C . THR A 1 284 ? 4.307 -5.760 19.461 1.00 96.31 284 THR A C 1
ATOM 2090 O O . THR A 1 284 ? 3.487 -6.332 18.736 1.00 96.31 284 THR A O 1
ATOM 2093 N N . ALA A 1 285 ? 4.340 -4.426 19.560 1.00 96.25 285 ALA A N 1
ATOM 2094 C CA . ALA A 1 285 ? 3.475 -3.563 18.756 1.00 96.25 285 ALA A CA 1
ATOM 2095 C C . ALA A 1 285 ? 3.845 -3.610 17.272 1.00 96.25 285 ALA A C 1
ATOM 2097 O O . ALA A 1 285 ? 2.950 -3.628 16.432 1.00 96.25 285 ALA A O 1
ATOM 2098 N N . LEU A 1 286 ? 5.135 -3.708 16.943 1.00 95.38 286 LEU A N 1
ATOM 2099 C CA . LEU A 1 286 ? 5.598 -3.884 15.567 1.00 95.38 286 LEU A CA 1
ATOM 2100 C C . LEU A 1 286 ? 5.128 -5.223 14.977 1.00 95.38 286 LEU A C 1
ATOM 2102 O O . LEU A 1 286 ? 4.638 -5.266 13.851 1.00 95.38 286 LEU A O 1
ATOM 2106 N N . GLN A 1 287 ? 5.195 -6.305 15.759 1.00 95.25 287 GLN A N 1
ATOM 2107 C CA . GLN A 1 287 ? 4.642 -7.607 15.383 1.00 95.25 287 GLN A CA 1
ATOM 2108 C C . GLN A 1 287 ? 3.128 -7.530 15.166 1.00 95.25 287 GLN A C 1
ATOM 2110 O O . GLN A 1 287 ? 2.630 -8.065 14.180 1.00 95.25 287 GLN A O 1
ATOM 2115 N N . THR A 1 288 ? 2.403 -6.844 16.050 1.00 96.56 288 THR A N 1
ATOM 2116 C CA . THR A 1 288 ? 0.952 -6.650 15.910 1.00 96.56 288 THR A CA 1
ATOM 2117 C C . THR A 1 288 ? 0.628 -5.828 14.668 1.00 96.56 288 THR A C 1
ATOM 2119 O O . THR A 1 288 ? -0.255 -6.201 13.908 1.00 96.56 288 THR A O 1
ATOM 2122 N N . LEU A 1 289 ? 1.376 -4.754 14.401 1.00 93.94 289 LEU A N 1
ATOM 2123 C CA . LEU A 1 289 ? 1.229 -3.948 13.190 1.00 93.94 289 LEU A CA 1
ATOM 2124 C C . LEU A 1 289 ? 1.462 -4.787 11.925 1.00 93.94 289 LEU A C 1
ATOM 2126 O O . LEU A 1 289 ? 0.717 -4.648 10.959 1.00 93.94 289 LEU A O 1
ATOM 2130 N N . ASN A 1 290 ? 2.440 -5.700 11.951 1.00 90.56 290 ASN A N 1
ATOM 2131 C CA . ASN A 1 290 ? 2.640 -6.670 10.879 1.00 90.56 290 ASN A CA 1
ATOM 2132 C C . ASN A 1 290 ? 1.466 -7.662 10.768 1.00 90.56 290 ASN A C 1
ATOM 2134 O O . ASN A 1 290 ? 1.009 -7.954 9.670 1.00 90.56 290 ASN A O 1
ATOM 2138 N N . ALA A 1 291 ? 0.937 -8.158 11.886 1.00 90.31 291 ALA A N 1
ATOM 2139 C CA . ALA A 1 291 ? -0.211 -9.060 11.873 1.00 90.31 291 ALA A CA 1
ATOM 2140 C C . ALA A 1 291 ? -1.472 -8.387 11.312 1.00 90.31 291 ALA A C 1
ATOM 2142 O O . ALA A 1 291 ? -2.170 -9.001 10.516 1.00 90.31 291 ALA A O 1
ATOM 2143 N N . LEU A 1 292 ? -1.723 -7.110 11.620 1.00 90.25 292 LEU A N 1
ATOM 2144 C CA . LEU A 1 292 ? -2.844 -6.359 11.041 1.00 90.25 292 LEU A CA 1
ATOM 2145 C C . LEU A 1 292 ? -2.793 -6.336 9.508 1.00 90.25 292 LEU A C 1
ATOM 2147 O O . LEU A 1 292 ? -3.832 -6.403 8.861 1.00 90.25 292 LEU A O 1
ATOM 2151 N N . ILE A 1 293 ? -1.602 -6.253 8.914 1.00 84.94 293 ILE A N 1
ATOM 2152 C CA . ILE A 1 293 ? -1.457 -6.193 7.454 1.00 84.94 293 ILE A CA 1
ATOM 2153 C C . ILE A 1 293 ? -1.424 -7.579 6.796 1.00 84.94 293 ILE A C 1
ATOM 2155 O O . ILE A 1 293 ? -1.845 -7.693 5.649 1.00 84.94 293 ILE A O 1
ATOM 2159 N N . THR A 1 294 ? -0.955 -8.626 7.486 1.00 80.25 294 THR A N 1
ATOM 2160 C CA . THR A 1 294 ? -0.816 -9.972 6.893 1.00 80.25 294 THR A CA 1
ATOM 2161 C C . THR A 1 294 ? -1.920 -10.958 7.275 1.00 80.25 294 THR A C 1
ATOM 2163 O O . THR A 1 294 ? -2.193 -11.881 6.516 1.00 80.25 294 THR A O 1
ATOM 2166 N N . ALA A 1 295 ? -2.507 -10.812 8.461 1.00 83.94 295 ALA A N 1
ATOM 2167 C CA . ALA A 1 295 ? -3.492 -11.719 9.057 1.00 83.94 295 ALA A CA 1
ATOM 2168 C C . ALA A 1 295 ? -4.399 -10.952 10.054 1.00 83.94 295 ALA A C 1
ATOM 2170 O O . ALA A 1 295 ? -4.340 -11.196 11.266 1.00 83.94 295 ALA A O 1
ATOM 2171 N N . PRO A 1 296 ? -5.191 -9.964 9.584 1.00 86.19 296 PRO A N 1
ATOM 2172 C CA . PRO A 1 296 ? -5.955 -9.057 10.450 1.00 86.19 296 PRO A CA 1
ATOM 2173 C C . PRO A 1 296 ? -6.977 -9.753 11.358 1.00 86.19 296 PRO A C 1
ATOM 2175 O O . PRO A 1 296 ? -7.341 -9.208 12.393 1.00 86.19 296 PRO A O 1
ATOM 2178 N N . ASP A 1 297 ? -7.422 -10.954 11.000 1.00 85.88 297 ASP A N 1
ATOM 2179 C CA . ASP A 1 297 ? -8.340 -11.809 11.761 1.00 85.88 297 ASP A CA 1
ATOM 2180 C C . ASP A 1 297 ? -7.727 -12.409 13.042 1.00 85.88 297 ASP A C 1
ATOM 2182 O O . ASP A 1 297 ? -8.429 -13.017 13.851 1.00 85.88 297 ASP A O 1
ATOM 2186 N N . THR A 1 298 ? -6.425 -12.205 13.255 1.00 92.38 298 THR A N 1
ATOM 2187 C CA . THR A 1 298 ? -5.706 -12.569 14.487 1.00 92.38 298 THR A CA 1
ATOM 2188 C C . THR A 1 298 ? -5.660 -11.446 15.526 1.00 92.38 298 THR A C 1
ATOM 2190 O O . THR A 1 298 ? -4.996 -11.589 16.556 1.00 92.38 298 THR A O 1
ATOM 2193 N N . ALA A 1 299 ? -6.344 -10.331 15.276 1.00 94.38 299 ALA A N 1
ATOM 2194 C CA . ALA A 1 299 ? -6.457 -9.209 16.194 1.00 94.38 299 ALA A CA 1
ATOM 2195 C C . ALA A 1 299 ? -7.905 -8.707 16.268 1.00 94.38 299 ALA A C 1
ATOM 2197 O O . ALA A 1 299 ? -8.689 -8.860 15.333 1.00 94.38 299 ALA A O 1
ATOM 2198 N N . TYR A 1 300 ? -8.250 -8.047 17.372 1.00 94.00 300 TYR A N 1
ATOM 2199 C CA . TYR A 1 300 ? -9.537 -7.366 17.526 1.00 94.00 300 TYR A CA 1
ATOM 2200 C C . TYR A 1 300 ? -9.364 -6.028 18.237 1.00 94.00 300 TYR A C 1
ATOM 2202 O O . TYR A 1 300 ? -8.342 -5.772 18.876 1.00 94.00 300 TYR A O 1
ATOM 2210 N N . ILE A 1 301 ? -10.367 -5.163 18.121 1.00 94.81 301 ILE A N 1
ATOM 2211 C CA . ILE A 1 301 ? -10.398 -3.866 18.799 1.00 94.81 301 ILE A CA 1
ATOM 2212 C C . ILE A 1 301 ? -11.446 -3.949 19.889 1.00 94.81 301 ILE A C 1
ATOM 2214 O O . ILE A 1 301 ? -12.490 -4.545 19.676 1.00 94.81 301 ILE A O 1
ATOM 2218 N N . ASN A 1 302 ? -11.169 -3.373 21.050 1.00 95.38 302 ASN A N 1
ATOM 2219 C CA . ASN A 1 302 ? -12.122 -3.327 22.151 1.00 95.38 302 ASN A CA 1
ATOM 2220 C C . ASN A 1 302 ? -12.185 -1.906 22.712 1.00 95.38 302 ASN A C 1
ATOM 2222 O O . ASN A 1 302 ? -11.162 -1.209 22.775 1.00 95.38 302 ASN A O 1
ATOM 2226 N N . ILE A 1 303 ? -13.383 -1.477 23.099 1.00 95.81 303 ILE A N 1
ATOM 2227 C CA . ILE A 1 303 ? -13.628 -0.206 23.773 1.00 95.81 303 ILE A CA 1
ATOM 2228 C C . ILE A 1 303 ? -14.171 -0.457 25.183 1.00 95.81 303 ILE A C 1
ATOM 2230 O O . ILE A 1 303 ? -15.040 -1.298 25.390 1.00 95.81 303 ILE A O 1
ATOM 2234 N N . HIS A 1 304 ? -13.659 0.282 26.163 1.00 96.50 304 HIS A N 1
ATOM 2235 C CA . HIS A 1 304 ? -13.925 0.078 27.589 1.00 96.50 304 HIS A CA 1
ATOM 2236 C C . HIS A 1 304 ? -14.578 1.317 28.189 1.00 96.50 304 HIS A C 1
ATOM 2238 O O . HIS A 1 304 ? -14.310 2.441 27.755 1.00 96.50 304 HIS A O 1
ATOM 2244 N N . THR A 1 305 ? -15.388 1.124 29.227 1.00 96.62 305 THR A N 1
ATOM 2245 C CA . THR A 1 305 ? -16.031 2.221 29.961 1.00 96.62 305 THR A CA 1
ATOM 2246 C C . THR A 1 305 ? -15.761 2.127 31.453 1.00 96.62 305 THR A C 1
ATOM 2248 O O . THR A 1 305 ? -15.238 1.129 31.951 1.00 96.62 305 THR A O 1
ATOM 2251 N N . THR A 1 306 ? -16.134 3.167 32.197 1.00 95.94 306 THR A N 1
ATOM 2252 C CA . THR A 1 306 ? -16.134 3.131 33.667 1.00 95.94 306 THR A CA 1
ATOM 2253 C C . THR A 1 306 ? -17.025 2.014 34.220 1.00 95.94 306 THR A C 1
ATOM 2255 O O . THR A 1 306 ? -16.653 1.375 35.200 1.00 95.94 306 THR A O 1
ATOM 2258 N N . THR A 1 307 ? -18.169 1.744 33.583 1.00 94.62 307 THR A N 1
ATOM 2259 C CA . THR A 1 307 ? -19.103 0.673 33.977 1.00 94.62 307 THR A CA 1
ATOM 2260 C C . THR A 1 307 ? -18.614 -0.716 33.566 1.00 94.62 307 THR A C 1
ATOM 2262 O O . THR A 1 307 ? -18.825 -1.680 34.298 1.00 94.62 307 THR A O 1
ATOM 2265 N N . PHE A 1 308 ? -17.936 -0.825 32.421 1.00 95.12 308 PHE A N 1
ATOM 2266 C CA . PHE A 1 308 ? -17.443 -2.083 31.858 1.00 95.12 308 PHE A CA 1
ATOM 2267 C C . PHE A 1 308 ? -15.922 -2.021 31.650 1.00 95.12 308 PHE A C 1
ATOM 2269 O O . PHE A 1 308 ? -15.446 -1.865 30.520 1.00 95.12 308 PHE A O 1
ATOM 2276 N N . PRO A 1 309 ? -15.128 -2.156 32.730 1.00 92.88 309 PRO A N 1
ATOM 2277 C CA . PRO A 1 309 ? -13.672 -2.049 32.651 1.00 92.88 309 PRO A CA 1
ATOM 2278 C C . PRO A 1 309 ? -13.026 -3.209 31.879 1.00 92.88 309 PRO A C 1
ATOM 2280 O O . PRO A 1 309 ? -11.905 -3.065 31.401 1.00 92.88 309 PRO A O 1
ATOM 2283 N N . GLY A 1 310 ? -13.724 -4.340 31.724 1.00 90.94 310 GLY A N 1
ATOM 2284 C CA . GLY A 1 310 ? -13.284 -5.478 30.908 1.00 90.94 310 GLY A CA 1
ATOM 2285 C C . GLY A 1 310 ? -13.523 -5.325 29.401 1.00 90.94 310 GLY A C 1
ATOM 2286 O O . GLY A 1 310 ? -13.021 -6.155 28.651 1.00 90.94 310 GLY A O 1
ATOM 2287 N N . GLY A 1 311 ? -14.244 -4.281 28.979 1.00 94.12 311 GLY A N 1
ATOM 2288 C CA . GLY A 1 311 ? -14.704 -4.079 27.602 1.00 94.12 311 GLY A CA 1
ATOM 2289 C C . GLY A 1 311 ? -16.228 -3.986 27.540 1.00 94.12 311 GLY A C 1
ATOM 2290 O O . GLY A 1 311 ? -16.920 -4.702 28.263 1.00 94.12 311 GLY A O 1
ATOM 2291 N N . VAL A 1 312 ? -16.754 -3.063 26.732 1.00 95.38 312 VAL A N 1
ATOM 2292 C CA . VAL A 1 312 ? -18.200 -2.894 26.497 1.00 95.38 312 VAL A CA 1
ATOM 2293 C C . VAL A 1 312 ? -18.608 -3.280 25.077 1.00 95.38 312 VAL A C 1
ATOM 2295 O O . VAL A 1 312 ? -19.756 -3.654 24.862 1.00 95.38 312 VAL A O 1
ATOM 2298 N N . ALA A 1 313 ? -17.701 -3.172 24.105 1.00 93.81 313 ALA A N 1
ATOM 2299 C CA . ALA A 1 313 ? -17.946 -3.567 22.725 1.00 93.81 313 ALA A CA 1
ATOM 2300 C C . ALA A 1 313 ? -16.625 -3.895 22.014 1.00 93.81 313 ALA A C 1
ATOM 2302 O O . ALA A 1 313 ? -15.630 -3.178 22.172 1.00 93.81 313 ALA A O 1
ATOM 2303 N N . ARG A 1 314 ? -16.652 -4.925 21.161 1.00 91.00 314 ARG A N 1
ATOM 2304 C CA . ARG A 1 314 ? -15.513 -5.350 20.334 1.00 91.00 314 ARG A CA 1
ATOM 2305 C C . ARG A 1 314 ? -15.905 -5.948 18.994 1.00 91.00 314 ARG A C 1
ATOM 2307 O O . ARG A 1 314 ? -17.102 -6.280 18.830 1.00 91.00 314 ARG A O 1
#

pLDDT: mean 89.1, std 9.68, range [49.56, 98.44]

Mean predicted aligned error: 10.88 Å

Foldseek 3Di:
DVCCVVPQQVDKDFDADPVRNVGDDMDGDDPQKDKFWWKWAQVQDVPRPPFPKIKIKIKIQGFDADPVGDTFWTKIKIKIWIFRQAKFKWAFKAKFQAARNDQGDGLGTQPRHPVRIDIDPGRRTDMDIGMDTTGPPDSSRVVSVCCVVPQNRMKIFIATPVRNSGRIIARGDRQKDKDWDWKAQVQDVPRDPPWGKIKIFIWMWGFDADRSRHTFWTKIKTKIKIATQFKWKWQWKAKFAQDARNGDGDGQFTQPRHPVRIDIDGRRTDIDIGMTITGPVRVSNSVVSVCCVVPVNRMHIFIATPVRNVGRID

Radius of gyration: 23.86 Å; Cα contacts (8 Å, |Δi|>4): 779; chains: 1; bounding box: 56×49×64 Å

Solvent-accessible surface area (backbone atoms only — not comparable to full-atom values): 16594 Å² total; per-residue (Å²): 113,72,59,53,78,76,46,25,73,84,40,67,51,69,44,65,43,96,89,33,77,88,40,77,49,74,46,75,40,67,90,43,63,45,78,31,80,33,73,22,24,10,76,59,32,83,75,56,63,82,53,88,31,38,27,49,33,43,38,37,41,36,51,35,59,50,100,87,65,49,79,54,32,35,35,42,34,42,40,35,42,40,39,46,77,33,58,46,43,34,28,30,41,34,34,25,54,22,41,84,85,45,92,44,58,80,54,45,69,58,71,42,24,87,90,42,63,49,72,45,44,74,63,14,45,54,71,52,78,41,70,35,80,38,43,70,84,41,91,40,32,68,54,58,52,39,52,72,76,48,23,55,41,22,24,43,37,34,17,24,80,91,28,75,93,43,45,30,19,30,67,34,53,81,45,68,46,81,42,82,45,77,21,26,14,70,59,35,83,76,55,51,77,99,58,70,40,36,36,41,32,39,39,35,42,36,52,37,59,50,96,84,66,46,78,49,29,34,36,41,34,41,40,36,36,38,39,32,92,40,65,45,45,34,26,32,42,33,34,24,45,77,16,42,92,85,47,90,47,50,81,57,50,62,55,68,43,25,96,90,41,65,50,78,30,77,68,16,55,54,73,52,75,41,71,33,79,36,38,73,92,38,61,68,40,40,50,46,56,49,34,55,76,78,45,45,69,39,38,45,52,40,33,18,23,78,92,30,76,91,44,46,23,46

Sequence (314 aa):
LNGLFTDPTQFYINMHTTVTPGGGIGGQLSKNVYVFFNQMTQAEENPPTGVSGTANSMTYVKVDRDSTGNVTGGAVSFNLNYFMGSAQTFTGFHIHNGKIGVNGPVVINTGLSGTNTVVTNAGGTGSVNRVVTISSTDSAFDYLRGLVENPENYYVNIHTTQFPGGVIRAQLVKETYHFKTNMTTANEVPPITGVDTAATGWVTAKINRDASGTLTGGSVTFDVNYTNNGPITFTGLHIHYPGTAGVNAAVIINTGLSGTNTVESTTGSGNVTRVVNVDSSNPTALQTLNALITAPDTAYINIHTTTFPGGVAR